Protein AF-0000000086892965 (afdb_homodimer)

Radius of gyration: 17.69 Å; Cα contacts (8 Å, |Δi|>4): 755; chains: 2; bounding box: 38×55×35 Å

Solvent-accessible surface area (backbone atoms only — not comparable to full-atom values): 13333 Å² total; per-residue (Å²): 135,72,57,50,37,64,67,39,48,51,51,50,52,53,38,40,71,36,79,30,40,49,29,79,48,59,69,51,44,78,60,27,24,45,78,14,23,22,33,32,36,32,61,38,42,60,61,41,10,36,98,84,48,30,56,21,68,32,50,54,48,24,51,47,51,50,41,39,20,42,2,44,15,30,59,66,80,59,47,53,50,44,70,41,34,40,37,38,40,45,69,40,86,48,40,65,72,39,54,38,37,37,45,16,38,52,76,44,77,59,93,44,44,32,38,28,41,30,41,32,21,25,77,91,65,74,40,60,30,32,40,32,39,37,32,28,38,43,134,126,60,72,40,28,48,52,38,48,52,53,50,52,52,38,39,72,37,77,30,40,50,30,78,47,60,68,50,43,77,73,46,46,40,80,13,22,22,32,32,35,32,62,38,41,60,62,42,10,37,96,84,50,32,56,22,68,29,49,54,49,24,51,46,50,50,41,38,20,42,2,44,17,13,60,67,79,62,45,53,50,43,70,40,34,40,38,37,40,46,70,39,87,48,41,64,72,40,52,38,37,38,45,16,35,52,76,44,76,59,93,43,43,33,38,28,40,31,41,32,22,24,76,91,67,74,40,59,29,31,40,34,40,36,33,29,38,44,134

Organism: Dinoponera quadriceps (NCBI:txid609295)

InterPro domains:
  IPR003736 Phenylacetic acid degradation-related domain [TIGR00369] (28-132)
  IPR006683 Thioesterase domain [PF03061] (52-127)
  IPR029069 HotDog domain superfamily [SSF54637] (26-135)
  IPR039298 Acyl-coenzyme A thioesterase 13 [PTHR21660] (6-138)

Nearest PDB structures (foldseek):
  3f5o-assembly1_B  TM=9.553E-01  e=5.310E-16  Homo sapiens
  4ord-assembly1_A  TM=9.547E-01  e=1.182E-15  Danio rerio
  2h4u-assembly1_A  TM=9.701E-01  e=2.009E-14  Homo sapiens
  2h4u-assembly1_D  TM=9.556E-01  e=2.570E-14  Homo sapiens
  4k02-assembly1_A  TM=9.044E-01  e=1.359E-08  Arabidopsis thaliana

pLDDT: mean 94.84, std 8.35, range [39.69, 99.0]

Secondary structure (DSSP, 8-state):
---B-HHHHHHHHHHHHSSSGGGGGTT-EEEEEETTEEEEEEE--GGGB-TTSBB-HHHHHHHHHHHHHHHHHTTTT----EEEEEEEEE-S--BTT-EEEEEEEEEEE-SSEEEEEEEEEETTTTEEEEEEEEEEE--/--HHHHHHHHHHHHHHHSSSGGGGGTT-EEEEEETTEEEEEEE--GGGB-TTSBB-HHHHHHHHHHHHHHHHHTTTT----EEEEEEEEE-S--BTT-EEEEEEEEEEE-SSEEEEEEEEEETTTTEEEEEEEEEEE--

Sequence (278 aa):
MSRVADIVRQVYQKIITTKNFGQCMRNVQLLSAGDGNCKAQFTVSDEHVNVMGTLHGGFTSTVIDCVSGYALASVGTGALGVSVDLHVTFMKTASIGEVVTIDASTKRVGKKLAFLTVELTKNEGKDIVALGQHTKYFIMSRVADIVRQVYQKIITTKNFGQCMRNVQLLSAGDGNCKAQFTVSDEHVNVMGTLHGGFTSTVIDCVSGYALASVGTGALGVSVDLHVTFMKTASIGEVVTIDASTKRVGKKLAFLTVELTKNEGKDIVALGQHTKYFI

Structure (mmCIF, N/CA/C/O backbone):
data_AF-0000000086892965-model_v1
#
loop_
_entity.id
_entity.type
_entity.pdbx_description
1 polymer 'Acyl-coenzyme A thioesterase 13-like isoform X1'
#
loop_
_atom_site.group_PDB
_atom_site.id
_atom_site.type_symbol
_atom_site.label_atom_id
_atom_site.label_alt_id
_atom_site.label_comp_id
_atom_site.label_asym_id
_atom_site.label_entity_id
_atom_site.label_seq_id
_atom_site.pdbx_PDB_ins_code
_atom_site.Cartn_x
_atom_site.Cartn_y
_atom_site.Cartn_z
_atom_site.occupancy
_atom_site.B_iso_or_equiv
_atom_site.auth_seq_id
_atom_site.auth_comp_id
_atom_site.auth_asym_id
_atom_site.auth_atom_id
_atom_site.pdbx_PDB_model_num
ATOM 1 N N . MET A 1 1 ? -6.574 29.453 9.531 1 39.69 1 MET A N 1
ATOM 2 C CA . MET A 1 1 ? -5.891 29.312 8.25 1 39.69 1 MET A CA 1
ATOM 3 C C . MET A 1 1 ? -4.855 28.188 8.305 1 39.69 1 MET A C 1
ATOM 5 O O . MET A 1 1 ? -3.699 28.422 8.656 1 39.69 1 MET A O 1
ATOM 9 N N . SER A 1 2 ? -4.859 26.719 8.945 1 52.34 2 SER A N 1
ATOM 10 C CA . SER A 1 2 ? -4.34 25.75 9.898 1 52.34 2 SER A CA 1
ATOM 11 C C . SER A 1 2 ? -3.178 24.969 9.305 1 52.34 2 SER A C 1
ATOM 13 O O . SER A 1 2 ? -3.326 24.312 8.273 1 52.34 2 SER A O 1
ATOM 15 N N . ARG A 1 3 ? -1.971 25.453 8.648 1 74.94 3 ARG A N 1
ATOM 16 C CA . ARG A 1 3 ? -1.289 25.641 7.371 1 74.94 3 ARG A CA 1
ATOM 17 C C . ARG A 1 3 ? -0.32 24.484 7.094 1 74.94 3 ARG A C 1
ATOM 19 O O . ARG A 1 3 ? 0.248 23.906 8.023 1 74.94 3 ARG A O 1
ATOM 26 N N . VAL A 1 4 ? -0.607 23.766 6.078 1 78.69 4 VAL A N 1
ATOM 27 C CA . VAL A 1 4 ? 0.354 22.828 5.523 1 78.69 4 VAL A CA 1
ATOM 28 C C . VAL A 1 4 ? 1.71 23.5 5.348 1 78.69 4 VAL A C 1
ATOM 30 O O . VAL A 1 4 ? 1.835 24.453 4.586 1 78.69 4 VAL A O 1
ATOM 33 N N . ALA A 1 5 ? 2.607 23.016 6.176 1 86.38 5 ALA A N 1
ATOM 34 C CA . ALA A 1 5 ? 3.961 23.547 6.031 1 86.38 5 ALA A CA 1
ATOM 35 C C . ALA A 1 5 ? 4.383 23.578 4.562 1 86.38 5 ALA A C 1
ATOM 37 O O . ALA A 1 5 ? 4.09 22.641 3.807 1 86.38 5 ALA A O 1
ATOM 38 N N . ASP A 1 6 ? 5.012 24.656 4.129 1 86.69 6 ASP A N 1
ATOM 39 C CA . ASP A 1 6 ? 5.371 24.906 2.736 1 86.69 6 ASP A CA 1
ATOM 40 C C . ASP A 1 6 ? 6.172 23.75 2.156 1 86.69 6 ASP A C 1
ATOM 42 O O . ASP A 1 6 ? 5.941 23.328 1.019 1 86.69 6 ASP A O 1
ATOM 46 N N . ILE A 1 7 ? 7.02 23.25 2.947 1 86.94 7 ILE A N 1
ATOM 47 C CA . ILE A 1 7 ? 7.891 22.188 2.457 1 86.94 7 ILE A CA 1
ATOM 48 C C . ILE A 1 7 ? 7.055 20.953 2.121 1 86.94 7 ILE A C 1
ATOM 50 O O . ILE A 1 7 ? 7.293 20.281 1.105 1 86.94 7 ILE A O 1
ATOM 54 N N . VAL A 1 8 ? 6.113 20.656 2.953 1 93.5 8 VAL A N 1
ATOM 55 C CA . VAL A 1 8 ? 5.266 19.484 2.732 1 93.5 8 VAL A CA 1
ATOM 56 C C . VAL A 1 8 ? 4.395 19.703 1.498 1 93.5 8 VAL A C 1
ATOM 58 O O . VAL A 1 8 ? 4.211 18.797 0.688 1 93.5 8 VAL A O 1
ATOM 61 N N . ARG A 1 9 ? 3.934 20.891 1.395 1 92.75 9 ARG A N 1
ATOM 62 C CA . ARG A 1 9 ? 3.111 21.234 0.237 1 92.75 9 ARG A CA 1
ATOM 63 C C . ARG A 1 9 ? 3.9 21.078 -1.059 1 92.75 9 ARG A C 1
ATOM 65 O O . ARG A 1 9 ? 3.383 20.562 -2.047 1 92.75 9 ARG A O 1
ATOM 72 N N . GLN A 1 10 ? 5.086 21.516 -1.076 1 90.69 10 GLN A N 1
ATOM 73 C CA . GLN A 1 10 ? 5.938 21.438 -2.26 1 90.69 10 GLN A CA 1
ATOM 74 C C . GLN A 1 10 ? 6.242 19.984 -2.615 1 90.69 10 GLN A C 1
ATOM 76 O O . GLN A 1 10 ? 6.207 19.609 -3.789 1 90.69 10 GLN A O 1
ATOM 81 N N . VAL A 1 11 ? 6.531 19.266 -1.581 1 89.75 11 VAL A N 1
ATOM 82 C CA . VAL A 1 11 ? 6.828 17.844 -1.779 1 89.75 11 VAL A CA 1
ATOM 83 C C . VAL A 1 11 ? 5.605 17.141 -2.355 1 89.75 11 VAL A C 1
ATOM 85 O O . VAL A 1 11 ? 5.711 16.406 -3.34 1 89.75 11 VAL A O 1
ATOM 88 N N . TYR A 1 12 ? 4.48 17.422 -1.756 1 94.62 12 TYR A N 1
ATOM 89 C CA . TYR A 1 12 ? 3.225 16.828 -2.197 1 94.62 12 TYR A CA 1
ATOM 90 C C . TYR A 1 12 ? 2.932 17.188 -3.648 1 94.62 12 TYR A C 1
ATOM 92 O O . TYR A 1 12 ? 2.602 16.312 -4.457 1 94.62 12 TYR A O 1
ATOM 100 N N . GLN A 1 13 ? 3.129 18.453 -4.004 1 94.38 13 GLN A N 1
ATOM 101 C CA . GLN A 1 13 ? 2.852 18.906 -5.359 1 94.38 13 GLN A CA 1
ATOM 102 C C . GLN A 1 13 ? 3.768 18.234 -6.371 1 94.38 13 GLN A C 1
ATOM 104 O O . GLN A 1 13 ? 3.328 17.859 -7.461 1 94.38 13 GLN A O 1
ATOM 109 N N . LYS A 1 14 ? 4.957 18.047 -6.008 1 92.94 14 LYS A N 1
ATOM 110 C CA . LYS A 1 14 ? 5.895 17.359 -6.887 1 92.94 14 LYS A CA 1
ATOM 111 C C . LYS A 1 14 ? 5.473 15.906 -7.113 1 92.94 14 LYS A C 1
ATOM 113 O O . LYS A 1 14 ? 5.512 15.414 -8.242 1 92.94 14 LYS A O 1
ATOM 118 N N . ILE A 1 15 ? 5.023 15.312 -6.09 1 94 15 ILE A N 1
ATOM 119 C CA . ILE A 1 15 ? 4.668 13.891 -6.129 1 94 15 ILE A CA 1
ATOM 120 C C . ILE A 1 15 ? 3.445 13.695 -7.023 1 94 15 ILE A C 1
ATOM 122 O O . ILE A 1 15 ? 3.436 12.805 -7.883 1 94 15 ILE A O 1
ATOM 126 N N . ILE A 1 16 ? 2.438 14.594 -6.93 1 95.19 16 ILE A N 1
ATOM 127 C CA . ILE A 1 16 ? 1.173 14.328 -7.605 1 95.19 16 ILE A CA 1
ATOM 128 C C . ILE A 1 16 ? 1.247 14.82 -9.047 1 95.19 16 ILE A C 1
ATOM 130 O O . ILE A 1 16 ? 0.341 14.562 -9.844 1 95.19 16 ILE A O 1
ATOM 134 N N . THR A 1 17 ? 2.316 15.539 -9.406 1 94.38 17 THR A N 1
ATOM 135 C CA . THR A 1 17 ? 2.432 16.062 -10.766 1 94.38 17 THR A CA 1
ATOM 136 C C . THR A 1 17 ? 3.404 15.219 -11.586 1 94.38 17 THR A C 1
ATOM 138 O O . THR A 1 17 ? 3.602 15.469 -12.773 1 94.38 17 THR A O 1
ATOM 141 N N . THR A 1 18 ? 4.043 14.258 -10.984 1 91.56 18 THR A N 1
ATOM 142 C CA . THR A 1 18 ? 4.891 13.312 -11.703 1 91.56 18 THR A CA 1
ATOM 143 C C . THR A 1 18 ? 4.094 12.078 -12.125 1 91.56 18 THR A C 1
ATOM 145 O O . THR A 1 18 ? 3.027 11.805 -11.578 1 91.56 18 THR A O 1
ATOM 148 N N . LYS A 1 19 ? 4.539 11.422 -13.195 1 91.25 19 LYS A N 1
ATOM 149 C CA . LYS A 1 19 ? 3.852 10.234 -13.695 1 91.25 19 LYS A CA 1
ATOM 150 C C . LYS A 1 19 ? 4.355 8.977 -12.992 1 91.25 19 LYS A C 1
ATOM 152 O O . LYS A 1 19 ? 4.461 7.918 -13.617 1 91.25 19 LYS A O 1
ATOM 157 N N . ASN A 1 20 ? 4.859 9.188 -11.773 1 97.25 20 ASN A N 1
ATOM 158 C CA . ASN A 1 20 ? 5.289 8.047 -10.969 1 97.25 20 ASN A CA 1
ATOM 159 C C . ASN A 1 20 ? 4.141 7.488 -10.125 1 97.25 20 ASN A C 1
ATOM 161 O O . ASN A 1 20 ? 2.982 7.852 -10.336 1 97.25 20 ASN A O 1
ATOM 165 N N . PHE A 1 21 ? 4.387 6.434 -9.305 1 98.44 21 PHE A N 1
ATOM 166 C CA . PHE A 1 21 ? 3.336 5.754 -8.555 1 98.44 21 PHE A CA 1
ATOM 167 C C . PHE A 1 21 ? 2.596 6.73 -7.652 1 98.44 21 PHE A C 1
ATOM 169 O O . PHE A 1 21 ? 1.384 6.609 -7.457 1 98.44 21 PHE A O 1
ATOM 176 N N . GLY A 1 22 ? 3.285 7.707 -7.121 1 97.81 22 GLY A N 1
ATOM 177 C CA . GLY A 1 22 ? 2.725 8.648 -6.168 1 97.81 22 GLY A CA 1
ATOM 178 C C . GLY A 1 22 ? 1.58 9.469 -6.742 1 97.81 22 GLY A C 1
ATOM 179 O O . GLY A 1 22 ? 0.819 10.086 -5.996 1 97.81 22 GLY A O 1
ATOM 180 N N . GLN A 1 23 ? 1.384 9.445 -8.062 1 97.19 23 GLN A N 1
ATOM 181 C CA . GLN A 1 23 ? 0.302 10.195 -8.703 1 97.19 23 GLN A CA 1
ATOM 182 C C . GLN A 1 23 ? -1.061 9.719 -8.203 1 97.19 23 GLN A C 1
ATOM 184 O O . GLN A 1 23 ? -2.051 10.445 -8.297 1 97.19 23 GLN A O 1
ATOM 189 N N . CYS A 1 24 ? -1.1 8.555 -7.637 1 97.75 24 CYS A N 1
ATOM 190 C CA . CYS A 1 24 ? -2.357 8.016 -7.129 1 97.75 24 CYS A CA 1
ATOM 191 C C . CYS A 1 24 ? -2.85 8.82 -5.934 1 97.75 24 CYS A C 1
ATOM 193 O O . CYS A 1 24 ? -3.998 8.68 -5.512 1 97.75 24 CYS A O 1
ATOM 195 N N . MET A 1 25 ? -2.021 9.719 -5.402 1 98.38 25 MET A N 1
ATOM 196 C CA . MET A 1 25 ? -2.369 10.547 -4.25 1 98.38 25 MET A CA 1
ATOM 197 C C . MET A 1 25 ? -3.023 11.852 -4.691 1 98.38 25 MET A C 1
ATOM 199 O O . MET A 1 25 ? -3.385 12.68 -3.855 1 98.38 25 MET A O 1
ATOM 203 N N . ARG A 1 26 ? -3.275 12 -5.93 1 97.5 26 ARG A N 1
ATOM 204 C CA . ARG A 1 26 ? -3.652 13.281 -6.508 1 97.5 26 ARG A CA 1
ATOM 205 C C . ARG A 1 26 ? -4.988 13.758 -5.953 1 97.5 26 ARG A C 1
ATOM 207 O O . ARG A 1 26 ? -5.234 14.969 -5.863 1 97.5 26 ARG A O 1
ATOM 214 N N . ASN A 1 27 ? -5.832 12.875 -5.512 1 98.06 27 ASN A N 1
ATOM 215 C CA . ASN A 1 27 ? -7.145 13.281 -5.016 1 98.06 27 ASN A CA 1
ATOM 216 C C . ASN A 1 27 ? -7.227 13.172 -3.494 1 98.06 27 ASN A C 1
ATOM 218 O O . ASN A 1 27 ? -8.32 13.18 -2.928 1 98.06 27 ASN A O 1
ATOM 222 N N . VAL A 1 28 ? -6.066 13.016 -2.842 1 98.56 28 VAL A N 1
ATOM 223 C CA . VAL A 1 28 ? -5.949 13.117 -1.39 1 98.56 28 VAL A CA 1
ATOM 224 C C . VAL A 1 28 ? -5.531 14.531 -1 1 98.56 28 VAL A C 1
ATOM 226 O O . VAL A 1 28 ? -4.43 14.969 -1.332 1 98.56 28 VAL A O 1
ATOM 229 N N . GLN A 1 29 ? -6.387 15.203 -0.331 1 97.75 29 GLN A N 1
ATOM 230 C CA . GLN A 1 29 ? -6.148 16.609 0.017 1 97.75 29 GLN A CA 1
ATOM 231 C C . GLN A 1 29 ? -5.418 16.719 1.35 1 97.75 29 GLN A C 1
ATOM 233 O O . GLN A 1 29 ? -5.863 16.172 2.361 1 97.75 29 GLN A O 1
ATOM 238 N N . LEU A 1 30 ? -4.324 17.453 1.328 1 97.94 30 LEU A N 1
ATOM 239 C CA . LEU A 1 30 ? -3.67 17.781 2.588 1 97.94 30 LEU A CA 1
ATOM 240 C C . LEU A 1 30 ? -4.422 18.875 3.32 1 97.94 30 LEU A C 1
ATOM 242 O O . LEU A 1 30 ? -4.68 19.953 2.752 1 97.94 30 LEU A O 1
ATOM 246 N N . LEU A 1 31 ? -4.781 18.594 4.512 1 98 31 LEU A N 1
ATOM 247 C CA . LEU A 1 31 ? -5.512 19.578 5.309 1 98 31 LEU A CA 1
ATOM 248 C C . LEU A 1 31 ? -4.559 20.375 6.191 1 98 31 LEU A C 1
ATOM 250 O O . LEU A 1 31 ? -4.73 21.594 6.355 1 98 31 LEU A O 1
ATOM 254 N N . SER A 1 32 ? -3.58 19.781 6.762 1 97.94 32 SER A N 1
ATOM 255 C CA . SER A 1 32 ? -2.562 20.406 7.598 1 97.94 32 SER A CA 1
ATOM 256 C C . SER A 1 32 ? -1.311 19.531 7.688 1 97.94 32 SER A C 1
ATOM 258 O O . SER A 1 32 ? -1.376 18.312 7.496 1 97.94 32 SER A O 1
ATOM 260 N N . ALA A 1 33 ? -0.22 20.172 7.914 1 96.75 33 ALA A N 1
ATOM 261 C CA . ALA A 1 33 ? 1.057 19.5 8.164 1 96.75 33 ALA A CA 1
ATOM 262 C C . ALA A 1 33 ? 2.006 20.406 8.938 1 96.75 33 ALA A C 1
ATOM 264 O O . ALA A 1 33 ? 2.191 21.578 8.586 1 96.75 33 ALA A O 1
ATOM 265 N N . GLY A 1 34 ? 2.549 19.859 9.945 1 95.12 34 GLY A N 1
ATOM 266 C CA . GLY A 1 34 ? 3.488 20.578 10.781 1 95.12 34 GLY A CA 1
ATOM 267 C C . GLY A 1 34 ? 3.906 19.812 12.023 1 95.12 34 GLY A C 1
ATOM 268 O O . GLY A 1 34 ? 3.107 19.078 12.602 1 95.12 34 GLY A O 1
ATOM 269 N N . ASP A 1 35 ? 5.184 19.984 12.422 1 94.44 35 ASP A N 1
ATOM 270 C CA . ASP A 1 35 ? 5.691 19.484 13.695 1 94.44 35 ASP A CA 1
ATOM 271 C C . ASP A 1 35 ? 5.488 17.969 13.805 1 94.44 35 ASP A C 1
ATOM 273 O O . ASP A 1 35 ? 5.055 17.469 14.844 1 94.44 35 ASP A O 1
ATOM 277 N N . GLY A 1 36 ? 5.625 17.266 12.75 1 95.94 36 GLY A N 1
ATOM 278 C CA . GLY A 1 36 ? 5.582 15.82 12.773 1 95.94 36 GLY A CA 1
ATOM 279 C C . GLY A 1 36 ? 4.184 15.258 12.594 1 95.94 36 GLY A C 1
ATOM 280 O O . GLY A 1 36 ? 3.957 14.062 12.797 1 95.94 36 GLY A O 1
ATOM 281 N N . ASN A 1 37 ? 3.266 16.141 12.266 1 97.75 37 ASN A N 1
ATOM 282 C CA . ASN A 1 37 ? 1.886 15.734 12.039 1 97.75 37 ASN A CA 1
ATOM 283 C C . ASN A 1 37 ? 1.422 16.078 10.625 1 97.75 37 ASN A C 1
ATOM 285 O O . ASN A 1 37 ? 1.905 17.047 10.023 1 97.75 37 ASN A O 1
ATOM 289 N N . CYS A 1 38 ? 0.504 15.273 10.062 1 98.19 38 CYS A N 1
ATOM 290 C CA . CYS A 1 38 ? -0.117 15.555 8.773 1 98.19 38 CYS A CA 1
ATOM 291 C C . CYS A 1 38 ? -1.541 15.016 8.727 1 98.19 38 CYS A C 1
ATOM 293 O O . CYS A 1 38 ? -1.776 13.844 9.023 1 98.19 38 CYS A O 1
ATOM 295 N N . LYS A 1 39 ? -2.455 15.844 8.461 1 98.69 39 LYS A N 1
ATOM 296 C CA . LYS A 1 39 ? -3.852 15.469 8.258 1 98.69 39 LYS A CA 1
ATOM 297 C C . LYS A 1 39 ? -4.246 15.609 6.789 1 98.69 39 LYS A C 1
ATOM 299 O O . LYS A 1 39 ? -3.893 16.594 6.137 1 98.69 39 LYS A O 1
ATOM 304 N N . ALA A 1 40 ? -4.949 14.68 6.281 1 98.69 40 ALA A N 1
ATOM 305 C CA . ALA A 1 40 ? -5.418 14.68 4.895 1 98.69 40 ALA A CA 1
ATOM 306 C C . ALA A 1 40 ? -6.82 14.094 4.789 1 98.69 40 ALA A C 1
ATOM 308 O O . ALA A 1 40 ? -7.344 13.539 5.762 1 98.69 40 ALA A O 1
ATOM 309 N N . GLN A 1 41 ? -7.375 14.258 3.637 1 98.81 41 GLN A N 1
ATOM 310 C CA . GLN A 1 41 ? -8.727 13.766 3.42 1 98.81 41 GLN A CA 1
ATOM 311 C C . GLN A 1 41 ? -8.984 13.492 1.939 1 98.81 41 GLN A C 1
ATOM 313 O O . GLN A 1 41 ? -8.422 14.164 1.074 1 98.81 41 GLN A O 1
ATOM 318 N N . PHE A 1 42 ? -9.867 12.539 1.669 1 98.88 42 PHE A N 1
ATOM 319 C CA . PHE A 1 42 ? -10.328 12.312 0.305 1 98.88 42 PHE A CA 1
ATOM 320 C C . PHE A 1 42 ? -11.727 11.695 0.302 1 98.88 42 PHE A C 1
ATOM 322 O O . PHE A 1 42 ? -12.156 11.125 1.305 1 98.88 42 PHE A O 1
ATOM 329 N N . THR A 1 43 ? -12.438 11.906 -0.726 1 98.88 43 THR A N 1
ATOM 330 C CA . THR A 1 43 ? -13.672 11.18 -0.996 1 98.88 43 THR A CA 1
ATOM 331 C C . THR A 1 43 ? -13.398 9.945 -1.843 1 98.88 43 THR A C 1
ATOM 333 O O . THR A 1 43 ? -12.805 10.039 -2.92 1 98.88 43 THR A O 1
ATOM 336 N N . VAL A 1 44 ? -13.82 8.797 -1.317 1 98.88 44 VAL A N 1
ATOM 337 C CA . VAL A 1 44 ? -13.57 7.547 -2.023 1 98.88 44 VAL A CA 1
ATOM 338 C C . VAL A 1 44 ? -14.188 7.609 -3.416 1 98.88 44 VAL A C 1
ATOM 340 O O . VAL A 1 44 ? -15.359 7.969 -3.564 1 98.88 44 VAL A O 1
ATOM 343 N N . SER A 1 45 ? -13.391 7.379 -4.418 1 98.56 45 SER A N 1
ATOM 344 C CA . SER A 1 45 ? -13.82 7.363 -5.809 1 98.56 45 SER A CA 1
ATOM 345 C C . SER A 1 45 ? -13.359 6.094 -6.52 1 98.56 45 SER A C 1
ATOM 347 O O . SER A 1 45 ? -12.742 5.223 -5.898 1 98.56 45 SER A O 1
ATOM 349 N N . ASP A 1 46 ? -13.617 5.941 -7.785 1 98 46 ASP A N 1
ATOM 350 C CA . ASP A 1 46 ? -13.336 4.73 -8.547 1 98 46 ASP A CA 1
ATOM 351 C C . ASP A 1 46 ? -11.852 4.395 -8.523 1 98 46 ASP A C 1
ATOM 353 O O . ASP A 1 46 ? -11.477 3.221 -8.461 1 98 46 ASP A O 1
ATOM 357 N N . GLU A 1 47 ? -11.023 5.418 -8.523 1 97.88 47 GLU A N 1
ATOM 358 C CA . GLU A 1 47 ? -9.586 5.191 -8.625 1 97.88 47 GLU A CA 1
ATOM 359 C C . GLU A 1 47 ? -9.016 4.637 -7.324 1 97.88 47 GLU A C 1
ATOM 361 O O . GLU A 1 47 ? -7.859 4.211 -7.277 1 97.88 47 GLU A O 1
ATOM 366 N N . HIS A 1 48 ? -9.875 4.617 -6.234 1 98.75 48 HIS A N 1
ATOM 367 C CA . HIS A 1 48 ? -9.375 4.223 -4.926 1 98.75 48 HIS A CA 1
ATOM 368 C C . HIS A 1 48 ? -9.836 2.818 -4.555 1 98.75 48 HIS A C 1
ATOM 370 O O . HIS A 1 48 ? -9.359 2.238 -3.576 1 98.75 48 HIS A O 1
ATOM 376 N N . VAL A 1 49 ? -10.82 2.242 -5.25 1 98.44 49 VAL A N 1
ATOM 377 C CA . VAL A 1 49 ? -11.547 1.08 -4.742 1 98.44 49 VAL A CA 1
ATOM 378 C C . VAL A 1 49 ? -11.07 -0.179 -5.461 1 98.44 49 VAL A C 1
ATOM 380 O O . VAL A 1 49 ? -10.359 -0.097 -6.469 1 98.44 49 VAL A O 1
ATOM 383 N N . ASN A 1 50 ? -11.383 -1.305 -4.859 1 96.69 50 ASN A N 1
ATOM 384 C CA . ASN A 1 50 ? -11.195 -2.605 -5.488 1 96.69 50 ASN A CA 1
ATOM 385 C C . ASN A 1 50 ? -12.367 -2.971 -6.387 1 96.69 50 ASN A C 1
ATOM 387 O O . ASN A 1 50 ? -13.258 -2.15 -6.613 1 96.69 50 ASN A O 1
ATOM 391 N N . VAL A 1 51 ? -12.32 -4.164 -6.934 1 92.5 51 VAL A N 1
ATOM 392 C CA . VAL A 1 51 ? -13.32 -4.586 -7.91 1 92.5 51 VAL A CA 1
ATOM 393 C C . VAL A 1 51 ? -14.68 -4.715 -7.234 1 92.5 51 VAL A C 1
ATOM 395 O O . VAL A 1 51 ? -15.711 -4.75 -7.91 1 92.5 51 VAL A O 1
ATOM 398 N N . MET A 1 52 ? -14.695 -4.77 -5.887 1 92.06 52 MET A N 1
ATOM 399 C CA . MET A 1 52 ? -15.945 -4.875 -5.145 1 92.06 52 MET A CA 1
ATOM 400 C C . MET A 1 52 ? -16.484 -3.492 -4.793 1 92.06 52 MET A C 1
ATOM 402 O O . MET A 1 52 ? -17.531 -3.375 -4.152 1 92.06 52 MET A O 1
ATOM 406 N N . GLY A 1 53 ? -15.805 -2.453 -5.094 1 95 53 GLY A N 1
ATOM 407 C CA . GLY A 1 53 ? -16.297 -1.098 -4.891 1 95 53 GLY A CA 1
ATOM 408 C C . GLY A 1 53 ? -15.984 -0.55 -3.512 1 95 53 GLY A C 1
ATOM 409 O O . GLY A 1 53 ? -16.578 0.445 -3.086 1 95 53 GLY A O 1
ATOM 410 N N . THR A 1 54 ? -15.172 -1.238 -2.807 1 97.69 54 THR A N 1
ATOM 411 C CA . THR A 1 54 ? -14.727 -0.732 -1.513 1 97.69 54 THR A CA 1
ATOM 412 C C . THR A 1 54 ? -13.25 -0.35 -1.559 1 97.69 54 THR A C 1
ATOM 414 O O . THR A 1 54 ? -12.531 -0.736 -2.484 1 97.69 54 THR A O 1
ATOM 417 N N . LEU A 1 55 ? -12.836 0.451 -0.593 1 98.75 55 LEU A N 1
ATOM 418 C CA . LEU A 1 55 ? -11.477 0.969 -0.554 1 98.75 55 LEU A CA 1
ATOM 419 C C . LEU A 1 55 ? -10.461 -0.164 -0.651 1 98.75 55 LEU A C 1
ATOM 421 O O . LEU A 1 55 ? -10.523 -1.127 0.117 1 98.75 55 LEU A O 1
ATOM 425 N N . HIS A 1 56 ? -9.594 -0.066 -1.618 1 98.75 56 HIS A N 1
ATOM 426 C CA . HIS A 1 56 ? -8.594 -1.092 -1.886 1 98.75 56 HIS A CA 1
ATOM 427 C C . HIS A 1 56 ? -7.57 -1.171 -0.757 1 98.75 56 HIS A C 1
ATOM 429 O O . HIS A 1 56 ? -7.086 -0.143 -0.28 1 98.75 56 HIS A O 1
ATOM 435 N N . GLY A 1 57 ? -7.176 -2.365 -0.34 1 98.69 57 GLY A N 1
ATOM 436 C CA . GLY A 1 57 ? -6.164 -2.539 0.692 1 98.69 57 GLY A CA 1
ATOM 437 C C . GLY A 1 57 ? -4.828 -1.92 0.329 1 98.69 57 GLY A C 1
ATOM 438 O O . GLY A 1 57 ? -4.172 -1.311 1.175 1 98.69 57 GLY A O 1
ATOM 439 N N . GLY A 1 58 ? -4.426 -2.131 -0.92 1 98.75 58 GLY A N 1
ATOM 440 C CA . GLY A 1 58 ? -3.203 -1.517 -1.41 1 98.75 58 GLY A CA 1
ATOM 441 C C . GLY A 1 58 ? -3.232 -0.001 -1.353 1 98.75 58 GLY A C 1
ATOM 442 O O . GLY A 1 58 ? -2.24 0.632 -0.985 1 98.75 58 GLY A O 1
ATOM 443 N N . PHE A 1 59 ? -4.363 0.607 -1.734 1 98.94 59 PHE A N 1
ATOM 444 C CA . PHE A 1 59 ? -4.457 2.061 -1.666 1 98.94 59 PHE A CA 1
ATOM 445 C C . PHE A 1 59 ? -4.43 2.537 -0.219 1 98.94 59 PHE A C 1
ATOM 447 O O . PHE A 1 59 ? -3.77 3.529 0.101 1 98.94 59 PHE A O 1
ATOM 454 N N . THR A 1 60 ? -5.148 1.85 0.657 1 98.94 60 THR A N 1
ATOM 455 C CA . THR A 1 60 ? -5.102 2.152 2.084 1 98.94 60 THR A CA 1
ATOM 456 C C . THR A 1 60 ? -3.664 2.156 2.592 1 98.94 60 THR A C 1
ATOM 458 O O . THR A 1 60 ? -3.24 3.098 3.264 1 98.94 60 THR A O 1
ATOM 461 N N . SER A 1 61 ? -2.898 1.123 2.227 1 98.94 61 SER A N 1
ATOM 462 C CA . SER A 1 61 ? -1.5 1.027 2.631 1 98.94 61 SER A CA 1
ATOM 463 C C . SER A 1 61 ? -0.673 2.162 2.037 1 98.94 61 SER A C 1
ATOM 465 O O . SER A 1 61 ? 0.225 2.693 2.695 1 98.94 61 SER A O 1
ATOM 467 N N . THR A 1 62 ? -0.984 2.535 0.806 1 98.88 62 THR A N 1
ATOM 468 C CA . THR A 1 62 ? -0.275 3.611 0.125 1 98.88 62 THR A CA 1
ATOM 469 C C . THR A 1 62 ? -0.527 4.949 0.818 1 98.88 62 THR A C 1
ATOM 471 O O . THR A 1 62 ? 0.402 5.73 1.027 1 98.88 62 THR A O 1
ATOM 474 N N . VAL A 1 63 ? -1.783 5.215 1.183 1 98.88 63 V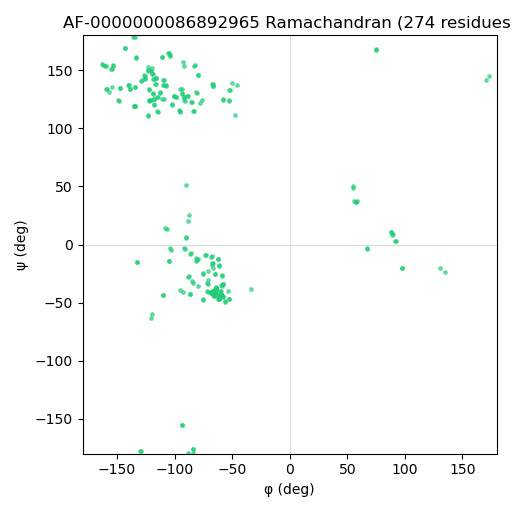AL A N 1
ATOM 475 C CA . VAL A 1 63 ? -2.141 6.449 1.874 1 98.88 63 VAL A CA 1
ATOM 476 C C . VAL A 1 63 ? -1.395 6.531 3.203 1 98.88 63 VAL A C 1
ATOM 478 O O . VAL A 1 63 ? -0.835 7.574 3.543 1 98.88 63 VAL A O 1
ATOM 481 N N . ILE A 1 64 ? -1.364 5.453 3.93 1 98.94 64 ILE A N 1
ATOM 482 C CA . ILE A 1 64 ? -0.656 5.402 5.203 1 98.94 64 ILE A CA 1
ATOM 483 C C . ILE A 1 64 ? 0.833 5.66 4.977 1 98.94 64 ILE A C 1
ATOM 485 O O . ILE A 1 64 ? 1.444 6.465 5.684 1 98.94 64 ILE A O 1
ATOM 489 N N . ASP A 1 65 ? 1.435 5.016 4.004 1 98.88 65 ASP A N 1
ATOM 490 C CA . ASP A 1 65 ? 2.834 5.188 3.625 1 98.88 65 ASP A CA 1
ATOM 491 C C . ASP A 1 65 ? 3.143 6.648 3.305 1 98.88 65 ASP A C 1
ATOM 493 O O . ASP A 1 65 ? 4.074 7.227 3.869 1 98.88 65 ASP A O 1
ATOM 497 N N . CYS A 1 66 ? 2.334 7.258 2.5 1 98.56 66 CYS A N 1
ATOM 498 C CA . CYS A 1 66 ? 2.609 8.594 1.995 1 98.56 66 CYS A CA 1
ATOM 499 C C . CYS A 1 66 ? 2.359 9.648 3.07 1 98.56 66 CYS A C 1
ATOM 501 O O . CYS A 1 66 ? 3.209 10.508 3.316 1 98.56 66 CYS A O 1
ATOM 503 N N . VAL A 1 67 ? 1.237 9.578 3.756 1 98.56 67 VAL A N 1
ATOM 504 C CA . VAL A 1 67 ? 0.864 10.648 4.68 1 98.56 67 VAL A CA 1
ATOM 505 C C . VAL A 1 67 ? 1.77 10.602 5.91 1 98.56 67 VAL A C 1
ATOM 507 O O . VAL A 1 67 ? 2.115 11.648 6.469 1 98.56 67 VAL A O 1
ATOM 510 N N . SER A 1 68 ? 2.199 9.391 6.328 1 98.44 68 SER A N 1
ATOM 511 C CA . SER A 1 68 ? 3.205 9.336 7.387 1 98.44 68 SER A CA 1
ATOM 512 C C . SER A 1 68 ? 4.52 9.961 6.93 1 98.44 68 SER A C 1
ATOM 514 O O . SER A 1 68 ? 5.211 10.617 7.715 1 98.44 68 SER A O 1
ATOM 516 N N . GLY A 1 69 ? 4.914 9.758 5.648 1 96.88 69 GLY A N 1
ATOM 517 C CA . GLY A 1 69 ? 6.086 10.43 5.109 1 96.88 69 GLY A CA 1
ATOM 518 C C . GLY A 1 69 ? 5.965 11.945 5.129 1 96.88 69 GLY A C 1
ATOM 519 O O . GLY A 1 69 ? 6.934 12.641 5.441 1 96.88 69 GLY A O 1
ATOM 520 N N . TYR A 1 70 ? 4.758 12.438 4.809 1 96.88 70 TYR A N 1
ATOM 521 C CA . TYR A 1 70 ? 4.523 13.883 4.852 1 96.88 70 TYR A CA 1
ATOM 522 C C . TYR A 1 70 ? 4.641 14.414 6.273 1 96.88 70 TYR A C 1
ATOM 524 O O . TYR A 1 70 ? 5.184 15.5 6.496 1 96.88 70 TYR A O 1
ATOM 532 N N . ALA A 1 71 ? 4.09 13.664 7.223 1 96.75 71 ALA A N 1
ATOM 533 C CA . ALA A 1 71 ? 4.234 14.047 8.625 1 96.75 71 ALA A CA 1
ATOM 534 C C . ALA A 1 71 ? 5.703 14.141 9.023 1 96.75 71 ALA A C 1
ATOM 536 O O . ALA A 1 71 ? 6.125 15.125 9.641 1 96.75 71 ALA A O 1
ATOM 537 N N . LEU A 1 72 ? 6.469 13.18 8.617 1 96.12 72 LEU A N 1
ATOM 538 C CA . LEU A 1 72 ? 7.891 13.164 8.945 1 96.12 72 LEU A CA 1
ATOM 539 C C . LEU A 1 72 ? 8.602 14.352 8.312 1 96.12 72 LEU A C 1
ATOM 541 O O . LEU A 1 72 ? 9.422 15.008 8.969 1 96.12 72 LEU A O 1
ATOM 545 N N . ALA A 1 73 ? 8.289 14.648 7.074 1 93.88 73 ALA A N 1
ATOM 546 C CA . ALA A 1 73 ? 8.906 15.781 6.379 1 93.88 73 ALA A CA 1
ATOM 547 C C . ALA A 1 73 ? 8.641 17.094 7.117 1 93.88 73 ALA A C 1
ATOM 549 O O . ALA A 1 73 ? 9.43 18.031 7.035 1 93.88 73 ALA A O 1
ATOM 550 N N . SER A 1 74 ? 7.586 17.172 7.828 1 93.94 74 SER A N 1
ATOM 551 C CA . SER A 1 74 ? 7.164 18.406 8.477 1 93.94 74 SER A CA 1
ATOM 552 C C . SER A 1 74 ? 7.945 18.641 9.766 1 93.94 74 SER A C 1
ATOM 554 O O . SER A 1 74 ? 7.859 19.719 10.359 1 93.94 74 SER A O 1
ATOM 556 N N . VAL A 1 75 ? 8.695 17.609 10.266 1 89.94 75 VAL A N 1
ATOM 557 C CA . VAL A 1 75 ? 9.508 17.781 11.469 1 89.94 75 VAL A CA 1
ATOM 558 C C . VAL A 1 75 ? 10.648 18.766 11.188 1 89.94 75 VAL A C 1
ATOM 560 O O . VAL A 1 75 ? 11.156 19.406 12.102 1 89.94 75 VAL A O 1
ATOM 563 N N . GLY A 1 76 ? 11.031 19.016 9.906 1 75.88 76 GLY A N 1
ATOM 564 C CA . GLY A 1 76 ? 12.023 20.031 9.609 1 75.88 76 GLY A CA 1
ATOM 565 C C . GLY A 1 76 ? 13.078 19.578 8.617 1 75.88 76 GLY A C 1
ATOM 566 O O . GLY A 1 76 ? 13.828 20.391 8.086 1 75.88 76 GLY A O 1
ATOM 567 N N . THR A 1 77 ? 13.281 18.266 8.508 1 66.38 77 THR A N 1
ATOM 568 C CA . THR A 1 77 ? 14.352 17.828 7.621 1 66.38 77 THR A CA 1
ATOM 569 C C . THR A 1 77 ? 13.891 17.828 6.164 1 66.38 77 THR A C 1
ATOM 571 O O . THR A 1 77 ? 14.719 17.844 5.246 1 66.38 77 THR A O 1
ATOM 574 N N . GLY A 1 78 ? 12.531 17.953 5.98 1 72.31 78 GLY A N 1
ATOM 575 C CA . GLY A 1 78 ? 11.984 17.844 4.637 1 72.31 78 GLY A CA 1
ATOM 576 C C . GLY A 1 78 ? 12.125 16.438 4.059 1 72.31 78 GLY A C 1
ATOM 577 O O . GLY A 1 78 ? 11.625 16.172 2.967 1 72.31 78 GLY A O 1
ATOM 578 N N . ALA A 1 79 ? 12.773 15.641 4.836 1 82.69 79 ALA A N 1
ATOM 579 C CA . ALA A 1 79 ? 13.023 14.297 4.312 1 82.69 79 ALA A CA 1
ATOM 580 C C . ALA A 1 79 ? 11.789 13.414 4.484 1 82.69 79 ALA A C 1
ATOM 582 O O . ALA A 1 79 ? 11.188 13.375 5.559 1 82.69 79 ALA A O 1
ATOM 583 N N . LEU A 1 80 ? 11.359 12.727 3.438 1 89 80 LEU A N 1
ATOM 584 C CA . LEU A 1 80 ? 10.227 11.805 3.471 1 89 80 LEU A CA 1
ATOM 585 C C . LEU A 1 80 ? 10.617 10.5 4.156 1 89 80 LEU A C 1
ATOM 587 O O . LEU A 1 80 ? 9.758 9.797 4.691 1 89 80 LEU A O 1
ATOM 591 N N . GLY A 1 81 ? 11.992 10.203 4.121 1 93 81 GLY A N 1
ATOM 592 C CA . GLY A 1 81 ? 12.469 8.922 4.625 1 93 81 GLY A CA 1
ATOM 593 C C . GLY A 1 81 ? 12.172 7.766 3.693 1 93 81 GLY A C 1
ATOM 594 O O . GLY A 1 81 ? 11.492 7.938 2.68 1 93 81 GLY A O 1
ATOM 595 N N . VAL A 1 82 ? 12.812 6.652 4.027 1 96.19 82 VAL A N 1
ATOM 596 C CA . VAL A 1 82 ? 12.555 5.398 3.328 1 96.19 82 VAL A CA 1
ATOM 597 C C . VAL A 1 82 ? 11.961 4.379 4.301 1 96.19 82 VAL A C 1
ATOM 599 O O . VAL A 1 82 ? 12.383 4.301 5.457 1 96.19 82 VAL A O 1
ATOM 602 N N . SER A 1 83 ? 10.992 3.668 3.842 1 98.31 83 SER A N 1
ATOM 603 C CA . SER A 1 83 ? 10.281 2.734 4.711 1 98.31 83 SER A CA 1
ATOM 604 C C . SER A 1 83 ? 11.18 1.582 5.141 1 98.31 83 SER A C 1
ATOM 606 O O . SER A 1 83 ? 11.914 1.022 4.32 1 98.31 83 SER A O 1
ATOM 608 N N . VAL A 1 84 ? 11.086 1.262 6.406 1 98.69 84 VAL A N 1
ATOM 609 C CA . VAL A 1 84 ? 11.75 0.097 6.977 1 98.69 84 VAL A CA 1
ATOM 610 C C . VAL A 1 84 ? 10.719 -0.965 7.344 1 98.69 84 VAL A C 1
ATOM 612 O O . VAL A 1 84 ? 10.938 -2.158 7.113 1 98.69 84 VAL A O 1
ATOM 615 N N . ASP A 1 85 ? 9.625 -0.461 7.949 1 98.88 85 ASP A N 1
ATOM 616 C CA . ASP A 1 85 ? 8.531 -1.334 8.359 1 98.88 85 ASP A CA 1
ATOM 617 C C . ASP A 1 85 ? 7.188 -0.613 8.266 1 98.88 85 ASP A C 1
ATOM 619 O O . ASP A 1 85 ? 7.07 0.551 8.656 1 98.88 85 ASP A O 1
ATOM 623 N N . LEU A 1 86 ? 6.219 -1.289 7.715 1 98.94 86 LEU A N 1
ATOM 624 C CA . LEU A 1 86 ? 4.852 -0.784 7.621 1 98.94 86 LEU A CA 1
ATOM 625 C C . LEU A 1 86 ? 3.846 -1.854 8.031 1 98.94 86 LEU A C 1
ATOM 627 O O . LEU A 1 86 ? 3.826 -2.945 7.461 1 98.94 86 LEU A O 1
ATOM 631 N N . HIS A 1 87 ? 3.102 -1.538 9.07 1 99 87 HIS A N 1
ATOM 632 C CA . HIS A 1 87 ? 2.051 -2.426 9.555 1 99 87 HIS A CA 1
ATOM 633 C C . HIS A 1 87 ? 0.682 -1.761 9.461 1 99 87 HIS A C 1
ATOM 635 O O . HIS A 1 87 ? 0.491 -0.652 9.969 1 99 87 HIS A O 1
ATOM 641 N N . VAL A 1 88 ? -0.255 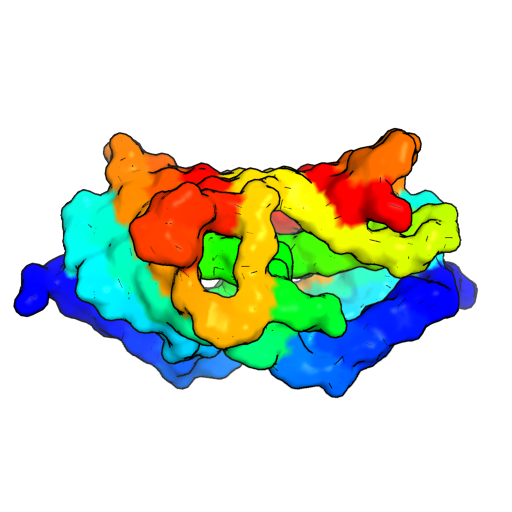-2.428 8.781 1 98.94 88 VAL A N 1
ATOM 642 C CA . VAL A 1 88 ? -1.602 -1.896 8.594 1 98.94 88 VAL A CA 1
ATOM 643 C C . VAL A 1 88 ? -2.627 -2.877 9.156 1 98.94 88 VAL A C 1
ATOM 645 O O . VAL A 1 88 ? -2.619 -4.059 8.812 1 98.94 88 VAL A O 1
ATOM 648 N N . THR A 1 89 ? -3.441 -2.424 10.055 1 98.94 89 THR A N 1
ATOM 649 C CA . THR A 1 89 ? -4.613 -3.158 10.516 1 98.94 89 THR A CA 1
ATOM 650 C C . THR A 1 89 ? -5.887 -2.609 9.875 1 98.94 89 THR A C 1
ATOM 652 O O . THR A 1 89 ? -6.199 -1.426 10.016 1 98.94 89 THR A O 1
ATOM 655 N N . PHE A 1 90 ? -6.582 -3.473 9.164 1 98.88 90 PHE A N 1
ATOM 656 C CA . PHE A 1 90 ? -7.816 -3.092 8.484 1 98.88 90 PHE A CA 1
ATOM 657 C C . PHE A 1 90 ? -9.031 -3.391 9.367 1 98.88 90 PHE A C 1
ATOM 659 O O . PHE A 1 90 ? -9.18 -4.512 9.852 1 98.88 90 PHE A O 1
ATOM 666 N N . MET A 1 91 ? -9.875 -2.391 9.523 1 98.62 91 MET A N 1
ATOM 667 C CA . MET A 1 91 ? -10.953 -2.566 10.5 1 98.62 91 MET A CA 1
ATOM 668 C C . MET A 1 91 ? -12.32 -2.461 9.828 1 98.62 91 MET A C 1
ATOM 670 O O . MET A 1 91 ? -13.102 -3.412 9.852 1 98.62 91 MET A O 1
ATOM 674 N N . LYS A 1 92 ? -12.617 -1.335 9.219 1 98.56 92 LYS A N 1
ATOM 675 C CA . LYS A 1 92 ? -13.875 -1.159 8.5 1 98.56 92 LYS A CA 1
ATOM 676 C C . LYS A 1 92 ? -13.625 -0.776 7.047 1 98.56 92 LYS A C 1
ATOM 678 O O . LYS A 1 92 ? -12.641 -0.106 6.734 1 98.56 92 LYS A O 1
ATOM 683 N N . THR A 1 93 ? -14.578 -1.125 6.215 1 97.94 93 THR A N 1
ATOM 684 C CA . THR A 1 93 ? -14.5 -0.765 4.805 1 97.94 93 THR A CA 1
ATOM 685 C C . THR A 1 93 ? -15 0.659 4.578 1 97.94 93 THR A C 1
ATOM 687 O O . THR A 1 93 ? -15.688 1.22 5.43 1 97.94 93 THR A O 1
ATOM 690 N N . ALA A 1 94 ? -14.539 1.322 3.531 1 98.75 94 ALA A N 1
ATOM 691 C CA . ALA A 1 94 ? -15.078 2.586 3.041 1 98.75 94 ALA A CA 1
ATOM 692 C C . ALA A 1 94 ? -15.531 2.461 1.589 1 98.75 94 ALA A C 1
ATOM 694 O O . ALA A 1 94 ? -14.836 1.865 0.764 1 98.75 94 ALA A O 1
ATOM 695 N N . SER A 1 95 ? -16.703 2.947 1.275 1 98.56 95 SER A N 1
ATOM 696 C CA . SER A 1 95 ? -17.297 2.811 -0.048 1 98.56 95 SER A CA 1
ATOM 697 C C . SER A 1 95 ? -17.234 4.121 -0.825 1 98.56 95 SER A C 1
ATOM 699 O O . SER A 1 95 ? -17 5.184 -0.24 1 98.56 95 SER A O 1
ATOM 701 N N . ILE A 1 96 ? -17.453 3.994 -2.111 1 98.44 96 ILE A N 1
ATOM 702 C CA . ILE A 1 96 ? -17.469 5.156 -2.992 1 98.44 96 ILE A CA 1
ATOM 703 C C . ILE A 1 96 ? -18.422 6.211 -2.436 1 98.44 96 ILE A C 1
ATOM 705 O O . ILE A 1 96 ? -19.531 5.891 -2.01 1 98.44 96 ILE A O 1
ATOM 709 N N . GLY A 1 97 ? -17.953 7.406 -2.408 1 98.62 97 GLY A N 1
ATOM 710 C CA . GLY A 1 97 ? -18.766 8.516 -1.936 1 98.62 97 GLY A CA 1
ATOM 711 C C . GLY A 1 97 ? -18.5 8.867 -0.484 1 98.62 97 GLY A C 1
ATOM 712 O O . GLY A 1 97 ? -18.828 9.977 -0.04 1 98.62 97 GLY A O 1
ATOM 713 N N . GLU A 1 98 ? -17.938 7.992 0.318 1 98.81 98 GLU A N 1
ATOM 714 C CA . GLU A 1 98 ? -17.641 8.273 1.719 1 98.81 98 GLU A CA 1
ATOM 715 C C . GLU A 1 98 ? -16.359 9.094 1.854 1 98.81 98 GLU A C 1
ATOM 717 O O . GLU A 1 98 ? -15.438 8.945 1.049 1 98.81 98 GLU A O 1
ATOM 722 N N . VAL A 1 99 ? -16.344 9.938 2.832 1 98.88 99 VAL A N 1
ATOM 723 C CA . VAL A 1 99 ? -15.164 10.758 3.125 1 98.88 99 VAL A CA 1
ATOM 724 C C . VAL A 1 99 ? -14.281 10.039 4.148 1 98.88 99 VAL A C 1
ATOM 726 O O . VAL A 1 99 ? -14.758 9.633 5.211 1 98.88 99 VAL A O 1
ATOM 729 N N . VAL A 1 100 ? -13.008 9.883 3.795 1 98.94 100 VAL A N 1
ATOM 730 C CA . VAL A 1 100 ? -12.023 9.281 4.688 1 98.94 100 VAL A CA 1
ATOM 731 C C . VAL A 1 100 ? -11 10.336 5.117 1 98.94 100 VAL A C 1
ATOM 733 O O . VAL A 1 100 ? -10.5 11.094 4.285 1 98.94 100 VAL A O 1
ATOM 736 N N . THR A 1 101 ? -10.766 10.398 6.387 1 98.94 101 THR A N 1
ATOM 737 C CA . THR A 1 101 ? -9.766 11.289 6.961 1 98.94 101 THR A CA 1
ATOM 738 C C . THR A 1 101 ? -8.547 10.508 7.441 1 98.94 101 THR A C 1
ATOM 740 O O . THR A 1 101 ? -8.688 9.438 8.047 1 98.94 101 THR A O 1
ATOM 743 N N . ILE A 1 102 ? -7.371 11.031 7.148 1 98.94 102 ILE A N 1
ATOM 744 C CA . ILE A 1 102 ? -6.102 10.43 7.547 1 98.94 102 ILE A CA 1
ATOM 745 C C . ILE A 1 102 ? -5.387 11.344 8.539 1 98.94 102 ILE A C 1
ATOM 747 O O . ILE A 1 102 ? -5.203 12.531 8.281 1 98.94 102 ILE A O 1
ATOM 751 N N . ASP A 1 103 ? -5.031 10.805 9.625 1 98.94 103 ASP A N 1
ATOM 752 C CA . ASP A 1 103 ? -4.27 11.523 10.648 1 98.94 103 ASP A CA 1
ATOM 753 C C . ASP A 1 103 ? -2.965 10.797 10.969 1 98.94 103 ASP A C 1
ATOM 755 O O . ASP A 1 103 ? -2.979 9.711 11.547 1 98.94 103 ASP A O 1
ATOM 759 N N . ALA A 1 104 ? -1.845 11.391 10.578 1 98.88 104 ALA A N 1
ATOM 760 C CA . ALA A 1 104 ? -0.523 10.812 10.82 1 98.88 104 ALA A CA 1
ATOM 761 C C . ALA A 1 104 ? 0.239 11.609 11.875 1 98.88 104 ALA A C 1
ATOM 763 O O . ALA A 1 104 ? 0.174 12.844 11.898 1 98.88 104 ALA A O 1
ATOM 764 N N . SER A 1 105 ? 0.958 10.883 12.711 1 98.75 105 SER A N 1
ATOM 765 C CA . SER A 1 105 ? 1.751 11.508 13.766 1 98.75 105 SER A CA 1
ATOM 766 C C . SER A 1 105 ? 3.113 10.836 13.898 1 98.75 105 SER A C 1
ATOM 768 O O . SER A 1 105 ? 3.199 9.609 13.969 1 98.75 105 SER A O 1
ATOM 770 N N . THR A 1 106 ? 4.113 11.656 13.984 1 98 106 THR A N 1
ATOM 771 C CA . THR A 1 106 ? 5.445 11.164 14.32 1 98 106 THR A CA 1
ATOM 772 C C . THR A 1 106 ? 5.609 11.023 15.828 1 98 106 THR A C 1
ATOM 774 O O . THR A 1 106 ? 5.648 12.023 16.547 1 98 106 THR A O 1
ATOM 777 N N . LYS A 1 107 ? 5.773 9.781 16.25 1 98.56 107 LYS A N 1
ATOM 778 C CA . LYS A 1 107 ? 5.766 9.523 17.688 1 98.56 107 LYS A CA 1
ATOM 779 C C . LYS A 1 107 ? 7.164 9.672 18.281 1 98.56 107 LYS A C 1
ATOM 781 O O . LYS A 1 107 ? 7.316 10.016 19.453 1 98.56 107 LYS A O 1
ATOM 786 N N . ARG A 1 108 ? 8.148 9.43 17.453 1 97 108 ARG A N 1
ATOM 787 C CA . ARG A 1 108 ? 9.539 9.516 17.891 1 97 108 ARG A CA 1
ATOM 788 C C . ARG A 1 108 ? 10.469 9.711 16.703 1 97 108 ARG A C 1
ATOM 790 O O . ARG A 1 108 ? 10.289 9.094 15.648 1 97 108 ARG A O 1
ATOM 797 N N . VAL A 1 109 ? 11.375 10.617 16.828 1 95.12 109 VAL A N 1
ATOM 798 C CA . VAL A 1 109 ? 12.461 10.812 15.883 1 95.12 109 VAL A CA 1
ATOM 799 C C . VAL A 1 109 ? 13.797 10.508 16.547 1 95.12 109 VAL A C 1
ATOM 801 O O . VAL A 1 109 ? 14.164 11.156 17.531 1 95.12 109 VAL A O 1
ATOM 804 N N . GLY A 1 110 ? 14.359 9.477 16.016 1 93.5 110 GLY A N 1
ATOM 805 C CA . GLY A 1 110 ? 15.703 9.188 16.5 1 93.5 110 GLY A CA 1
ATOM 806 C C . GLY A 1 110 ? 16.797 9.805 15.633 1 93.5 110 GLY A C 1
ATOM 807 O O . GLY A 1 110 ? 16.578 10.852 15.023 1 93.5 110 GLY A O 1
ATOM 808 N N . LYS A 1 111 ? 18 9.195 15.688 1 92.56 111 LYS A N 1
ATOM 809 C CA . LYS A 1 111 ? 19.109 9.695 14.883 1 92.56 111 LYS A CA 1
ATOM 810 C C . LYS A 1 111 ? 18.891 9.406 13.398 1 92.56 111 LYS A C 1
ATOM 812 O O . LYS A 1 111 ? 19.109 10.273 12.555 1 92.56 111 LYS A O 1
ATOM 817 N N . LYS A 1 112 ? 18.375 8.195 13.141 1 94.62 112 LYS A N 1
ATOM 818 C CA . LYS A 1 112 ? 18.219 7.793 11.75 1 94.62 112 LYS A CA 1
ATOM 819 C C . LYS A 1 112 ? 16.844 7.211 11.484 1 94.62 112 LYS A C 1
ATOM 821 O O . LYS A 1 112 ? 16.438 7.047 10.336 1 94.62 112 LYS A O 1
ATOM 826 N N . LEU A 1 113 ? 16.141 6.863 12.641 1 96.69 113 LEU A N 1
ATOM 827 C CA . LEU A 1 113 ? 14.836 6.219 12.508 1 96.69 113 LEU A CA 1
ATOM 828 C C . LEU A 1 113 ? 13.734 7.094 13.086 1 96.69 113 LEU A C 1
ATOM 830 O O . LEU A 1 113 ? 13.945 7.777 14.094 1 96.69 113 LEU A O 1
ATOM 834 N N . ALA A 1 114 ? 12.641 7.051 12.438 1 97.38 114 ALA A N 1
ATOM 835 C CA . ALA A 1 114 ? 11.43 7.68 12.961 1 97.38 114 ALA A CA 1
ATOM 836 C C . ALA A 1 114 ? 10.273 6.68 13.016 1 97.38 114 ALA A C 1
ATOM 838 O O . ALA A 1 114 ? 10.188 5.777 12.188 1 97.38 114 ALA A O 1
ATOM 839 N N . PHE A 1 115 ? 9.445 6.816 14.008 1 98.62 115 PHE A N 1
ATOM 840 C CA . PHE A 1 115 ? 8.297 5.953 14.25 1 98.62 115 PHE A CA 1
ATOM 841 C C . PHE A 1 115 ? 6.996 6.742 14.172 1 98.62 115 PHE A C 1
ATOM 843 O O . PHE A 1 115 ? 6.816 7.719 14.898 1 98.62 115 PHE A O 1
ATOM 850 N N . LEU A 1 116 ? 6.145 6.34 13.258 1 98.81 116 LEU A N 1
ATOM 851 C CA . LEU A 1 116 ? 4.914 7.078 13.016 1 98.81 116 LEU A CA 1
ATOM 852 C C . LEU A 1 116 ? 3.695 6.176 13.188 1 98.81 116 LEU A C 1
ATOM 854 O O . LEU A 1 116 ? 3.775 4.969 12.961 1 98.81 116 LEU A O 1
ATOM 858 N N . THR A 1 117 ? 2.605 6.762 13.594 1 98.94 117 THR A N 1
ATOM 859 C CA . THR A 1 117 ? 1.3 6.113 13.594 1 98.94 117 THR A CA 1
ATOM 860 C C . THR A 1 117 ? 0.319 6.867 12.703 1 98.94 117 THR A C 1
ATOM 862 O O . THR A 1 117 ? 0.44 8.078 12.523 1 98.94 117 THR A O 1
ATOM 865 N N . VAL A 1 118 ? -0.594 6.215 12.062 1 98.94 118 VAL A N 1
ATOM 866 C CA . VAL A 1 118 ? -1.597 6.777 11.164 1 98.94 118 VAL A CA 1
ATOM 867 C C . VAL A 1 118 ? -2.965 6.176 11.469 1 98.94 118 VAL A C 1
ATOM 869 O O . VAL A 1 118 ? -3.08 4.969 11.695 1 98.94 118 VAL A O 1
ATOM 872 N N . GLU A 1 119 ? -3.924 6.977 11.508 1 98.94 119 GLU A N 1
ATOM 873 C CA . GLU A 1 119 ? -5.309 6.535 11.648 1 98.94 119 GLU A CA 1
ATOM 874 C C . GLU A 1 119 ? -6.16 7.012 10.477 1 98.94 119 GLU A C 1
ATOM 876 O O . GLU A 1 119 ? -6.152 8.195 10.141 1 98.94 119 GLU A O 1
ATOM 881 N N . LEU A 1 120 ? -6.832 6.105 9.773 1 98.94 120 LEU A N 1
ATOM 882 C CA . LEU A 1 120 ? -7.859 6.414 8.781 1 98.94 120 LEU A CA 1
ATOM 883 C C . LEU A 1 120 ? -9.25 6.254 9.383 1 98.94 120 LEU A C 1
ATOM 885 O O . LEU A 1 120 ? -9.586 5.199 9.93 1 98.94 120 LEU A O 1
ATOM 889 N N . THR A 1 121 ? -10.047 7.285 9.25 1 98.94 121 THR A N 1
ATOM 890 C CA . THR A 1 121 ? -11.398 7.234 9.805 1 98.94 121 THR A CA 1
ATOM 891 C C . THR A 1 121 ? -12.422 7.738 8.781 1 98.94 121 THR A C 1
ATOM 893 O O . THR A 1 121 ? -12.055 8.383 7.801 1 98.94 121 THR A O 1
ATOM 896 N N . LYS A 1 122 ? -13.648 7.402 8.984 1 98.88 122 LYS A N 1
ATOM 897 C CA . LYS A 1 122 ? -14.805 7.938 8.266 1 98.88 122 LYS A CA 1
ATOM 898 C C . LYS A 1 122 ? -15.938 8.266 9.234 1 98.88 122 LYS A C 1
ATOM 900 O O . LYS A 1 122 ? -15.797 8.109 10.445 1 98.88 122 LYS A O 1
ATOM 905 N N . ASN A 1 123 ? -17.016 8.781 8.734 1 98.31 123 ASN A N 1
ATOM 906 C CA . ASN A 1 123 ? -18.156 9.164 9.57 1 98.31 123 ASN A CA 1
ATOM 907 C C . ASN A 1 123 ? -17.734 10.125 10.688 1 98.31 123 ASN A C 1
ATOM 909 O O . ASN A 1 123 ? -18.047 9.891 11.852 1 98.31 123 ASN A O 1
ATOM 913 N N . GLU A 1 124 ? -17 11.133 10.242 1 96.69 124 GLU A N 1
ATOM 914 C CA . GLU A 1 124 ? -16.578 12.203 11.141 1 96.69 124 GLU A CA 1
ATOM 915 C C . GLU A 1 124 ? -15.773 11.648 12.312 1 96.69 124 GLU A C 1
ATOM 917 O O . GLU A 1 124 ? -15.961 12.062 13.453 1 96.69 124 GLU A O 1
ATOM 922 N N . GLY A 1 125 ? -15.016 10.695 12.086 1 97.75 125 GLY A N 1
ATOM 923 C CA . GLY A 1 125 ? -14.07 10.195 13.07 1 97.75 125 GLY A CA 1
ATOM 924 C C . GLY A 1 125 ? -14.641 9.07 13.922 1 97.75 125 GLY A C 1
ATOM 925 O O . GLY A 1 125 ? -13.93 8.469 14.719 1 97.75 125 GLY A O 1
ATOM 926 N N . LYS A 1 126 ? -15.883 8.625 13.664 1 98.06 126 LYS A N 1
ATOM 927 C CA . LYS A 1 126 ? -16.547 7.656 14.531 1 98.06 126 LYS A CA 1
ATOM 928 C C . LYS A 1 126 ? -16.156 6.227 14.172 1 98.06 126 LYS A C 1
ATOM 930 O O . LYS A 1 126 ? -16.141 5.344 15.031 1 98.06 126 LYS A O 1
ATOM 935 N N . ASP A 1 127 ? -15.875 6.02 12.875 1 98.81 127 ASP A N 1
ATOM 936 C CA . ASP A 1 127 ? -15.508 4.688 12.406 1 98.81 127 ASP A CA 1
ATOM 937 C C . ASP A 1 127 ? -14.047 4.629 11.984 1 98.81 127 ASP A C 1
ATOM 939 O O . ASP A 1 127 ? -13.602 5.426 11.156 1 98.81 127 ASP A O 1
ATOM 943 N N . ILE A 1 128 ? -13.312 3.684 12.586 1 98.94 128 ILE A N 1
ATOM 944 C CA . ILE A 1 128 ? -11.93 3.477 12.164 1 98.94 128 ILE A CA 1
ATOM 945 C C . ILE A 1 128 ? -11.891 2.535 10.969 1 98.94 128 ILE A C 1
ATOM 947 O O . ILE A 1 128 ? -12.406 1.414 11.031 1 98.94 128 ILE A O 1
ATOM 951 N N . VAL A 1 129 ? -11.305 3.016 9.875 1 98.94 129 VAL A N 1
ATOM 952 C CA . VAL A 1 129 ? -11.156 2.234 8.656 1 98.94 129 VAL A CA 1
ATOM 953 C C 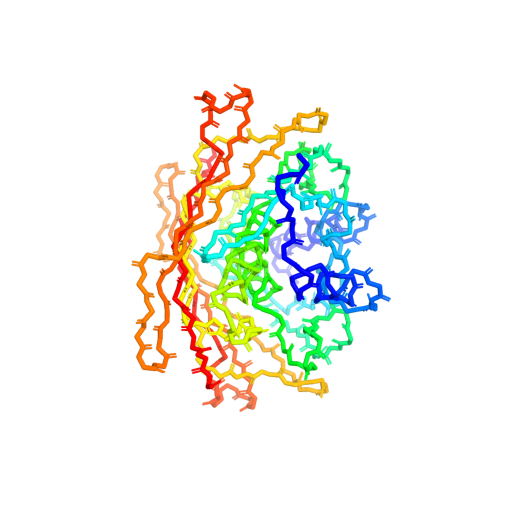. VAL A 1 129 ? -9.875 1.4 8.727 1 98.94 129 VAL A C 1
ATOM 955 O O . VAL A 1 129 ? -9.883 0.217 8.383 1 98.94 129 VAL A O 1
ATOM 958 N N . ALA A 1 130 ? -8.773 1.99 9.203 1 98.94 130 ALA A N 1
ATOM 959 C CA . ALA A 1 130 ? -7.492 1.293 9.312 1 98.94 130 ALA A CA 1
ATOM 960 C C . ALA A 1 130 ? -6.551 2.023 10.266 1 98.94 130 ALA A C 1
ATOM 962 O O . ALA A 1 130 ? -6.695 3.227 10.492 1 98.94 130 ALA A O 1
ATOM 963 N N . LEU A 1 131 ? -5.641 1.278 10.828 1 98.94 131 LEU A N 1
ATOM 964 C CA . LEU A 1 131 ? -4.527 1.787 11.617 1 98.94 131 LEU A CA 1
ATOM 965 C C . LEU A 1 131 ? -3.193 1.43 10.977 1 98.94 131 LEU A C 1
ATOM 967 O O . LEU A 1 131 ? -3.031 0.328 10.445 1 98.94 131 LEU A O 1
ATOM 971 N N . GLY A 1 132 ? -2.246 2.381 11.062 1 98.94 132 GLY A N 1
ATOM 972 C CA . GLY A 1 132 ? -0.92 2.139 10.516 1 98.94 132 GLY A CA 1
ATOM 973 C C . GLY A 1 132 ? 0.193 2.43 11.5 1 98.94 132 GLY A C 1
ATOM 974 O O . GLY A 1 132 ? 0.104 3.377 12.289 1 98.94 132 GLY A O 1
ATOM 975 N N . GLN A 1 133 ? 1.172 1.666 11.508 1 98.94 133 GLN A N 1
ATOM 976 C CA . GLN A 1 133 ? 2.475 1.918 12.109 1 98.94 133 GLN A CA 1
ATOM 977 C C . GLN A 1 133 ? 3.584 1.893 11.062 1 98.94 133 GLN A C 1
ATOM 979 O O . GLN A 1 133 ? 3.652 0.974 10.242 1 98.94 133 GLN A O 1
ATOM 984 N N . HIS A 1 134 ? 4.359 2.887 11.094 1 98.94 134 HIS A N 1
ATOM 985 C CA . HIS A 1 134 ? 5.355 3.072 10.039 1 98.94 134 HIS A CA 1
ATOM 986 C C . HIS A 1 134 ? 6.707 3.463 10.633 1 98.94 134 HIS A C 1
ATOM 988 O O . HIS A 1 134 ? 6.805 4.445 11.367 1 98.94 134 HIS A O 1
ATOM 994 N N . THR A 1 135 ? 7.695 2.654 10.398 1 98.81 135 THR A N 1
ATOM 995 C CA . THR A 1 135 ? 9.078 3 10.719 1 98.81 135 THR A CA 1
ATOM 996 C C . THR A 1 135 ? 9.828 3.453 9.477 1 98.81 135 THR A C 1
ATOM 998 O O . THR A 1 135 ? 9.82 2.762 8.453 1 98.81 135 THR A O 1
ATOM 1001 N N . LYS A 1 136 ? 10.43 4.574 9.578 1 98 136 LYS A N 1
ATOM 1002 C CA . LYS A 1 136 ? 11.148 5.125 8.43 1 98 136 LYS A CA 1
ATOM 1003 C C . LYS A 1 136 ? 12.594 5.457 8.797 1 98 136 LYS A C 1
ATOM 1005 O O . LYS A 1 136 ? 12.867 5.934 9.898 1 98 136 LYS A O 1
ATOM 1010 N N . TYR A 1 137 ? 13.453 5.215 7.816 1 96.69 137 TYR A N 1
ATOM 1011 C CA . TYR A 1 137 ? 14.844 5.648 7.879 1 96.69 137 TYR A CA 1
ATOM 1012 C C . TYR A 1 137 ? 15.031 6.984 7.168 1 96.69 137 TYR A C 1
ATOM 1014 O O . TYR A 1 137 ? 14.484 7.203 6.086 1 96.69 137 TYR A O 1
ATOM 1022 N N . PHE A 1 138 ? 15.766 7.949 7.828 1 88.56 138 PHE A N 1
ATOM 1023 C CA . PHE A 1 138 ? 16.078 9.203 7.156 1 88.56 138 PHE A CA 1
ATOM 1024 C C . PHE A 1 138 ? 17.5 9.648 7.469 1 88.56 138 PHE A C 1
ATOM 1026 O O . PHE A 1 138 ? 18.062 9.25 8.492 1 88.56 138 PHE A O 1
ATOM 1033 N N . ILE A 1 139 ? 18.172 10.102 6.43 1 73.56 139 ILE A N 1
ATOM 1034 C CA . ILE A 1 139 ? 19.516 10.602 6.613 1 73.56 139 ILE A CA 1
ATOM 1035 C C . ILE A 1 139 ? 19.484 12.117 6.781 1 73.56 139 ILE A C 1
ATOM 1037 O O . ILE A 1 139 ? 18.703 12.805 6.125 1 73.56 139 ILE A O 1
ATOM 1041 N N . MET B 1 1 ? -2.594 -25.266 -18.141 1 50 1 MET B N 1
ATOM 1042 C CA . MET B 1 1 ? -2.676 -24.484 -16.906 1 50 1 MET B CA 1
ATOM 1043 C C . MET B 1 1 ? -3.809 -24.984 -16.016 1 50 1 MET B C 1
ATOM 1045 O O . MET B 1 1 ? -4.879 -25.344 -16.5 1 50 1 MET B O 1
ATOM 1049 N N . SER B 1 2 ? -3.473 -25.453 -14.742 1 60.94 2 SER B N 1
ATOM 1050 C CA . SER B 1 2 ? -4.496 -26 -13.867 1 60.94 2 SER B CA 1
ATOM 1051 C C . SER B 1 2 ? -5.699 -25.078 -13.758 1 60.94 2 SER B C 1
ATOM 1053 O O . SER B 1 2 ? -5.594 -23.875 -14.047 1 60.94 2 SER B O 1
ATOM 1055 N N . ARG B 1 3 ? -6.902 -25.562 -13.766 1 60.22 3 ARG B N 1
ATOM 1056 C CA . ARG B 1 3 ? -8.172 -24.859 -13.594 1 60.22 3 ARG B CA 1
ATOM 1057 C C . ARG B 1 3 ? -8.023 -23.688 -12.633 1 60.22 3 ARG B C 1
ATOM 1059 O O . ARG B 1 3 ? -8.578 -22.609 -12.867 1 60.22 3 ARG B O 1
ATOM 1066 N N . VAL B 1 4 ? -7.227 -23.906 -11.586 1 62 4 VAL B N 1
ATOM 1067 C CA . VAL B 1 4 ? -7.055 -22.906 -10.531 1 62 4 VAL B CA 1
ATOM 1068 C C . VAL B 1 4 ? -6.25 -21.734 -11.07 1 62 4 VAL B C 1
ATOM 1070 O O . VAL B 1 4 ? -6.598 -20.578 -10.82 1 62 4 VAL B O 1
ATOM 1073 N N . ALA B 1 5 ? -5.473 -22.219 -11.953 1 75.38 5 ALA B N 1
ATOM 1074 C CA . ALA B 1 5 ? -4.676 -21.172 -12.602 1 75.38 5 ALA B CA 1
ATOM 1075 C C . ALA B 1 5 ? -5.539 -20.312 -13.5 1 75.38 5 ALA B C 1
ATOM 1077 O O . ALA B 1 5 ? -5.355 -19.094 -13.562 1 75.38 5 ALA B O 1
ATOM 1078 N N . ASP B 1 6 ? -6.609 -20.906 -13.883 1 82.38 6 ASP B N 1
ATOM 1079 C CA . ASP B 1 6 ? -7.461 -20.172 -14.812 1 82.38 6 ASP B CA 1
ATOM 1080 C C . ASP B 1 6 ? -8.312 -19.141 -14.078 1 82.38 6 ASP B C 1
ATOM 1082 O O . ASP B 1 6 ? -8.492 -18.016 -14.57 1 82.38 6 ASP B O 1
ATOM 1086 N N . ILE B 1 7 ? -8.719 -19.547 -12.883 1 84.5 7 ILE B N 1
ATOM 1087 C CA . ILE B 1 7 ? -9.562 -18.641 -12.117 1 84.5 7 ILE B CA 1
ATOM 1088 C C . ILE B 1 7 ? -8.758 -17.406 -11.703 1 84.5 7 ILE B C 1
ATOM 1090 O O . ILE B 1 7 ? -9.242 -16.281 -11.805 1 84.5 7 ILE B O 1
ATOM 1094 N N . VAL B 1 8 ? -7.562 -17.625 -11.281 1 92.44 8 VAL B N 1
ATOM 1095 C CA . VAL B 1 8 ? -6.711 -16.531 -10.836 1 92.44 8 VAL B CA 1
ATOM 1096 C C . VAL B 1 8 ? -6.414 -15.602 -12.008 1 92.44 8 VAL B C 1
ATOM 1098 O O . VAL B 1 8 ? -6.426 -14.375 -11.859 1 92.44 8 VAL B O 1
ATOM 1101 N N . ARG B 1 9 ? -6.273 -16.203 -13.133 1 91.12 9 ARG B N 1
ATOM 1102 C CA . ARG B 1 9 ? -6 -15.406 -14.328 1 91.12 9 ARG B CA 1
ATOM 1103 C C . ARG B 1 9 ? -7.207 -14.555 -14.703 1 91.12 9 ARG B C 1
ATOM 1105 O O . ARG B 1 9 ? -7.059 -13.398 -15.117 1 91.12 9 ARG B O 1
ATOM 1112 N N . GLN B 1 10 ? -8.344 -15.102 -14.594 1 89.31 10 GLN B N 1
ATOM 1113 C CA . GLN B 1 10 ? -9.562 -14.359 -14.898 1 89.31 10 GLN B CA 1
ATOM 1114 C C . GLN B 1 10 ? -9.758 -13.203 -13.93 1 89.31 10 GLN B C 1
ATOM 1116 O O . GLN B 1 10 ? -10.141 -12.102 -14.328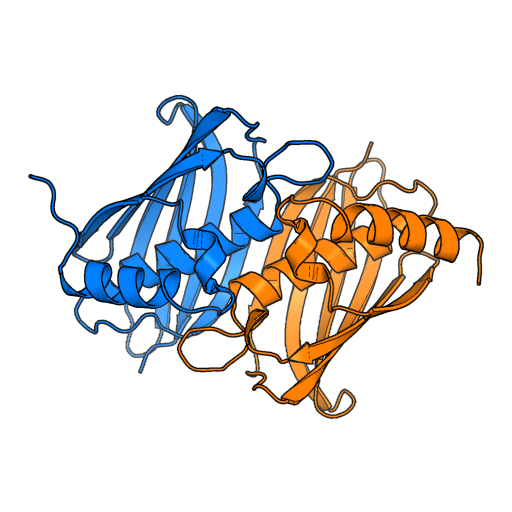 1 89.31 10 GLN B O 1
ATOM 1121 N N . VAL B 1 11 ? -9.5 -13.539 -12.695 1 88.56 11 VAL B N 1
ATOM 1122 C CA . VAL B 1 11 ? -9.617 -12.508 -11.672 1 88.56 11 VAL B CA 1
ATOM 1123 C C . VAL B 1 11 ? -8.625 -11.391 -11.938 1 88.56 11 VAL B C 1
ATOM 1125 O O . VAL B 1 11 ? -8.984 -10.211 -11.922 1 88.56 11 VAL B O 1
ATOM 1128 N N . TYR B 1 12 ? -7.418 -11.797 -12.242 1 93.62 12 TYR B N 1
ATOM 1129 C CA . TYR B 1 12 ? -6.355 -10.844 -12.547 1 93.62 12 TYR B CA 1
ATOM 1130 C C . TYR B 1 12 ? -6.734 -9.977 -13.75 1 93.62 12 TYR B C 1
ATOM 1132 O O . TYR B 1 12 ? -6.609 -8.75 -13.695 1 93.62 12 TYR B O 1
ATOM 11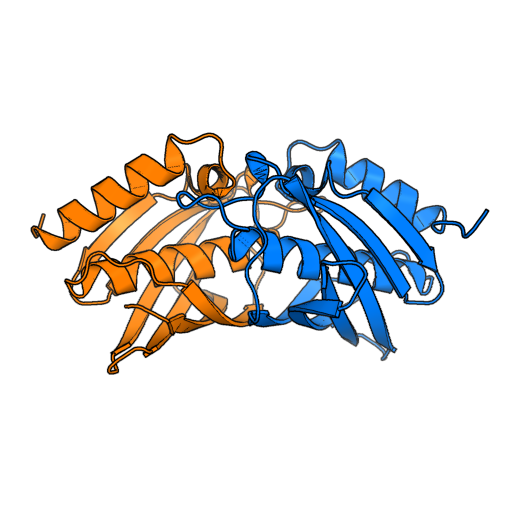40 N N . GLN B 1 13 ? -7.289 -10.57 -14.773 1 93.06 13 GLN B N 1
ATOM 1141 C CA . GLN B 1 13 ? -7.66 -9.852 -15.984 1 93.06 13 GLN B CA 1
ATOM 1142 C C . GLN B 1 13 ? -8.773 -8.844 -15.703 1 93.06 13 GLN B C 1
ATOM 1144 O O . GLN B 1 13 ? -8.742 -7.723 -16.219 1 93.06 13 GLN B O 1
ATOM 1149 N N . LYS B 1 14 ? -9.656 -9.219 -14.906 1 91.75 14 LYS B N 1
ATOM 1150 C CA . LYS B 1 14 ? -10.734 -8.305 -14.531 1 91.75 14 LYS B CA 1
ATOM 1151 C C . LYS B 1 14 ? -10.195 -7.098 -13.773 1 91.75 14 LYS B C 1
ATOM 1153 O O . LYS B 1 14 ? -10.602 -5.961 -14.039 1 91.75 14 LYS B O 1
ATOM 1158 N N . ILE B 1 15 ? -9.266 -7.371 -12.938 1 93 15 ILE B N 1
ATOM 1159 C CA . ILE B 1 15 ? -8.719 -6.332 -12.07 1 93 15 ILE B CA 1
ATOM 1160 C C . ILE B 1 15 ? -7.945 -5.316 -12.906 1 93 15 ILE B C 1
ATOM 1162 O O . ILE B 1 15 ? -8.125 -4.109 -12.75 1 93 15 ILE B O 1
ATOM 1166 N N . ILE B 1 16 ? -7.16 -5.797 -13.906 1 94.31 16 ILE B N 1
ATOM 1167 C CA . ILE B 1 16 ? -6.246 -4.891 -14.594 1 94.31 16 ILE B CA 1
ATOM 1168 C C . ILE B 1 16 ? -6.977 -4.188 -15.734 1 94.31 16 ILE B C 1
ATOM 1170 O O . ILE B 1 16 ? -6.441 -3.266 -16.359 1 94.31 16 ILE B O 1
ATOM 1174 N N . THR B 1 17 ? -8.219 -4.594 -16.031 1 93.69 17 THR B N 1
ATOM 1175 C CA . THR B 1 17 ? -8.961 -3.98 -17.125 1 93.69 17 THR B CA 1
ATOM 1176 C C . THR B 1 17 ? -10.016 -3.016 -16.594 1 93.69 17 THR B C 1
ATOM 1178 O O . THR B 1 17 ? -10.734 -2.383 -17.359 1 93.69 17 THR B O 1
ATOM 1181 N N . THR B 1 18 ? -10.141 -2.918 -15.289 1 91.19 18 THR B N 1
ATOM 1182 C CA . THR B 1 18 ? -11.016 -1.926 -14.68 1 91.19 18 THR B CA 1
ATOM 1183 C C . THR B 1 18 ? -10.25 -0.648 -14.352 1 91.19 18 THR B C 1
ATOM 1185 O O . THR B 1 18 ? -9.016 -0.649 -14.328 1 91.19 18 THR B O 1
ATOM 1188 N N . LYS B 1 19 ? -10.969 0.473 -14.242 1 91.19 19 LYS B N 1
ATOM 1189 C CA . LYS B 1 19 ? -10.344 1.756 -13.945 1 91.19 19 LYS B CA 1
ATOM 1190 C C . LYS B 1 19 ? -10.242 1.981 -12.438 1 91.19 19 LYS B C 1
ATOM 1192 O O . LYS B 1 19 ? -10.227 3.125 -11.977 1 91.19 19 LYS B O 1
ATOM 1197 N N . ASN B 1 20 ? -10.328 0.854 -11.703 1 97.19 20 ASN B N 1
ATOM 1198 C CA . ASN B 1 20 ? -10.172 0.937 -10.258 1 97.19 20 ASN B CA 1
ATOM 1199 C C . ASN B 1 20 ? -8.703 0.921 -9.852 1 97.19 20 ASN B C 1
ATOM 1201 O O . ASN B 1 20 ? -7.816 1.044 -10.695 1 97.19 20 ASN B O 1
ATOM 1205 N N . PHE B 1 21 ? -8.375 0.982 -8.539 1 98.44 21 PHE B N 1
ATOM 1206 C CA . PHE B 1 21 ? -7.008 1.096 -8.047 1 98.44 21 PHE B CA 1
ATOM 1207 C C . PHE B 1 21 ? -6.156 -0.066 -8.547 1 98.44 21 PHE B C 1
ATOM 1209 O O . PHE B 1 21 ? -4.973 0.107 -8.836 1 98.44 21 PHE B O 1
ATOM 1216 N N . GLY B 1 22 ? -6.738 -1.226 -8.688 1 97.69 22 GLY B N 1
ATOM 1217 C CA . GLY B 1 22 ? -6.023 -2.434 -9.062 1 97.69 22 GLY B CA 1
ATOM 1218 C C . GLY B 1 22 ? -5.379 -2.346 -10.43 1 97.69 22 GLY B C 1
ATOM 1219 O O . GLY B 1 22 ? -4.516 -3.154 -10.766 1 97.69 22 GLY B O 1
ATOM 1220 N N . GLN B 1 23 ? -5.727 -1.33 -11.242 1 97 23 GLN B N 1
ATOM 1221 C CA . GLN B 1 23 ? -5.145 -1.162 -12.57 1 97 23 GLN B CA 1
ATOM 1222 C C . GLN B 1 23 ? -3.635 -0.949 -12.484 1 97 23 GLN B C 1
ATOM 1224 O O . GLN B 1 23 ? -2.916 -1.174 -13.461 1 97 23 GLN B O 1
ATOM 1229 N N . CYS B 1 24 ? -3.158 -0.59 -11.328 1 97.69 24 CYS B N 1
ATOM 1230 C CA . CYS B 1 24 ? -1.728 -0.367 -11.148 1 97.69 24 CYS B CA 1
ATOM 1231 C C . CYS B 1 24 ? -0.955 -1.677 -11.258 1 97.69 24 CYS B C 1
ATOM 1233 O O . CYS B 1 24 ? 0.272 -1.672 -11.367 1 97.69 24 CYS B O 1
ATOM 1235 N N . MET B 1 25 ? -1.651 -2.82 -11.281 1 98.12 25 MET B N 1
ATOM 1236 C CA . MET B 1 25 ? -1.029 -4.137 -11.367 1 98.12 25 MET B CA 1
ATOM 1237 C C . MET B 1 25 ? -0.865 -4.566 -12.82 1 98.12 25 MET B C 1
ATOM 1239 O O . MET B 1 25 ? -0.366 -5.656 -13.102 1 98.12 25 MET B O 1
ATOM 1243 N N . ARG B 1 26 ? -1.154 -3.699 -13.727 1 97 26 ARG B N 1
ATOM 1244 C CA . ARG B 1 26 ? -1.291 -4.066 -15.133 1 97 26 ARG B CA 1
ATOM 1245 C C . ARG B 1 26 ? 0.038 -4.543 -15.703 1 97 26 ARG B C 1
ATOM 1247 O O . ARG B 1 26 ? 0.064 -5.359 -16.625 1 97 26 ARG B O 1
ATOM 1254 N N . ASN B 1 27 ? 1.134 -4.137 -15.156 1 97.75 27 ASN B N 1
ATOM 1255 C CA . ASN B 1 27 ? 2.43 -4.531 -15.703 1 97.75 27 ASN B CA 1
ATOM 1256 C C . ASN B 1 27 ? 3.137 -5.535 -14.797 1 97.75 27 ASN B C 1
ATOM 1258 O O . ASN B 1 27 ? 4.344 -5.746 -14.914 1 97.75 27 ASN B O 1
ATOM 1262 N N . VAL B 1 28 ? 2.383 -6.117 -13.844 1 98.31 28 VAL B N 1
ATOM 1263 C CA . VAL B 1 28 ? 2.842 -7.25 -13.047 1 98.31 28 VAL B CA 1
ATOM 1264 C C . VAL B 1 28 ? 2.357 -8.555 -13.68 1 98.31 28 VAL B C 1
ATOM 1266 O O . VAL B 1 28 ? 1.153 -8.812 -13.734 1 98.31 28 VAL B O 1
ATOM 1269 N N . GLN B 1 29 ? 3.264 -9.32 -14.133 1 97.12 29 GLN B N 1
ATOM 1270 C CA . GLN B 1 29 ? 2.926 -10.547 -14.852 1 97.12 29 GLN B CA 1
ATOM 1271 C C . GLN B 1 29 ? 2.756 -11.719 -13.891 1 97.12 29 GLN B C 1
ATOM 1273 O O . GLN B 1 29 ? 3.648 -12.008 -13.094 1 97.12 29 GLN B O 1
ATOM 1278 N N . LEU B 1 30 ? 1.633 -12.398 -14.008 1 96.62 30 LEU B N 1
ATOM 1279 C CA . LEU B 1 30 ? 1.448 -13.641 -13.273 1 96.62 30 LEU B CA 1
ATOM 1280 C C . LEU B 1 30 ? 2.195 -14.789 -13.945 1 96.62 30 LEU B C 1
ATOM 1282 O O . LEU B 1 30 ? 1.974 -15.07 -15.117 1 96.62 30 LEU B O 1
ATOM 1286 N N . LEU B 1 31 ? 3.064 -15.375 -13.219 1 96.69 31 LEU B N 1
ATOM 1287 C CA . LEU B 1 31 ? 3.859 -16.469 -13.766 1 96.69 31 LEU B CA 1
ATOM 1288 C C . LEU B 1 31 ? 3.207 -17.812 -13.477 1 96.69 31 LEU B C 1
ATOM 1290 O O . LEU B 1 31 ? 3.201 -18.703 -14.328 1 96.69 31 LEU B O 1
ATOM 1294 N N . SER B 1 32 ? 2.67 -18 -12.305 1 96.12 32 SER B N 1
ATOM 1295 C CA . SER B 1 32 ? 1.993 -19.234 -11.891 1 96.12 32 SER B CA 1
ATOM 1296 C C . SER B 1 32 ? 1.082 -18.984 -10.695 1 96.12 32 SER B C 1
ATOM 1298 O O . SER B 1 32 ? 1.308 -18.047 -9.922 1 96.12 32 SER B O 1
ATOM 1300 N N . ALA B 1 33 ? 0.104 -19.797 -10.609 1 95.12 33 ALA B N 1
ATOM 1301 C CA . ALA B 1 33 ? -0.807 -19.812 -9.469 1 95.12 33 ALA B CA 1
ATOM 1302 C C . ALA B 1 33 ? -1.435 -21.188 -9.289 1 95.12 33 ALA B C 1
ATOM 1304 O O . ALA B 1 33 ? -1.819 -21.844 -10.266 1 95.12 33 ALA B O 1
ATOM 1305 N N . GLY B 1 34 ? -1.458 -21.594 -8.047 1 93.44 34 GLY B N 1
ATOM 1306 C CA . GLY B 1 34 ? -2.064 -22.875 -7.727 1 93.44 34 GLY B CA 1
ATOM 1307 C C . GLY B 1 34 ? -1.812 -23.328 -6.297 1 93.44 34 GLY B C 1
ATOM 1308 O O . GLY B 1 34 ? -0.729 -23.094 -5.754 1 93.44 34 GLY B O 1
ATOM 1309 N N . ASP B 1 35 ? -2.832 -23.938 -5.691 1 93.19 35 ASP B N 1
ATOM 1310 C CA . ASP B 1 35 ? -2.691 -24.594 -4.395 1 93.19 35 ASP B CA 1
ATOM 1311 C C . ASP B 1 35 ? -2.199 -23.609 -3.336 1 93.19 35 ASP B C 1
ATOM 1313 O O . ASP B 1 35 ? -1.297 -23.922 -2.559 1 93.19 35 ASP B O 1
ATOM 1317 N N . GLY B 1 36 ? -2.639 -22.422 -3.383 1 94.94 36 GLY B N 1
ATOM 1318 C CA . GLY B 1 36 ? -2.33 -21.453 -2.348 1 94.94 36 GLY B CA 1
ATOM 1319 C C . GLY B 1 36 ? -1.051 -20.672 -2.613 1 94.94 36 GLY B C 1
ATOM 1320 O O . GLY B 1 36 ? -0.549 -19.969 -1.733 1 94.94 36 GLY B O 1
ATOM 1321 N N . ASN B 1 37 ? -0.518 -20.875 -3.832 1 97 37 ASN B N 1
ATOM 1322 C CA . ASN B 1 37 ? 0.706 -20.188 -4.215 1 97 37 ASN B CA 1
ATOM 1323 C C . ASN B 1 37 ? 0.492 -19.312 -5.449 1 97 37 ASN B C 1
ATOM 1325 O O . ASN B 1 37 ? -0.36 -19.609 -6.289 1 97 37 ASN B O 1
ATOM 1329 N N . CYS B 1 38 ? 1.234 -18.203 -5.555 1 97.38 38 CYS B N 1
ATOM 1330 C CA . CYS B 1 38 ? 1.213 -17.344 -6.73 1 97.38 38 CYS B CA 1
ATOM 1331 C C . CYS B 1 38 ? 2.566 -16.672 -6.941 1 97.38 38 CYS B C 1
ATOM 1333 O O . CYS B 1 38 ? 3.123 -16.078 -6.016 1 97.38 38 CYS B O 1
ATOM 1335 N N . LYS B 1 39 ? 3.105 -16.859 -8.07 1 98.19 39 LYS B N 1
ATOM 1336 C CA . LYS B 1 39 ? 4.344 -16.188 -8.477 1 98.19 39 LYS B CA 1
ATOM 1337 C C . LYS B 1 39 ? 4.082 -15.156 -9.562 1 98.19 39 LYS B C 1
ATOM 1339 O O . LYS B 1 39 ? 3.316 -15.406 -10.492 1 98.19 39 LYS B O 1
ATOM 1344 N N . ALA B 1 40 ? 4.695 -14.023 -9.453 1 98.38 40 ALA B N 1
ATOM 1345 C CA . ALA B 1 40 ? 4.559 -12.938 -10.422 1 98.38 40 ALA B CA 1
ATOM 1346 C C . ALA B 1 40 ? 5.883 -12.211 -10.617 1 98.38 40 ALA B C 1
ATOM 1348 O O . ALA B 1 40 ? 6.844 -12.445 -9.883 1 98.38 40 ALA B O 1
ATOM 1349 N N . GLN B 1 41 ? 5.902 -11.398 -11.609 1 98.75 41 GLN B N 1
ATOM 1350 C CA . GLN B 1 41 ? 7.125 -10.664 -11.914 1 98.75 41 GLN B CA 1
ATOM 1351 C C . GLN B 1 41 ? 6.816 -9.367 -12.656 1 98.75 41 GLN B C 1
ATOM 1353 O O . GLN B 1 41 ? 5.836 -9.289 -13.406 1 98.75 41 GLN B O 1
ATOM 1358 N N . PHE B 1 42 ? 7.68 -8.367 -12.477 1 98.75 42 PHE B N 1
ATOM 1359 C CA . PHE B 1 42 ? 7.594 -7.152 -13.273 1 98.75 42 PHE B CA 1
ATOM 1360 C C . PHE B 1 42 ? 8.961 -6.48 -13.391 1 98.75 42 PHE B C 1
ATOM 1362 O O . PHE B 1 42 ? 9.852 -6.75 -12.586 1 98.75 42 PHE B O 1
ATOM 1369 N N . THR B 1 43 ? 9.141 -5.75 -14.414 1 98.88 43 THR B N 1
ATOM 1370 C CA . THR B 1 43 ? 10.273 -4.844 -14.539 1 98.88 43 THR B CA 1
ATOM 1371 C C . THR B 1 43 ? 9.922 -3.457 -14.008 1 98.88 43 THR B C 1
ATOM 1373 O O . THR B 1 43 ? 8.938 -2.852 -14.453 1 98.88 43 THR B O 1
ATOM 1376 N N . VAL B 1 44 ? 10.719 -3 -13.047 1 98.88 44 VAL B N 1
ATOM 1377 C CA . VAL B 1 44 ? 10.445 -1.701 -12.445 1 98.88 44 VAL B CA 1
ATOM 1378 C C . VAL B 1 44 ? 10.438 -0.62 -13.523 1 98.88 44 VAL B C 1
ATOM 1380 O O . VAL B 1 44 ? 11.359 -0.537 -14.336 1 98.88 44 VAL B O 1
ATOM 1383 N N . SER B 1 45 ? 9.367 0.11 -13.594 1 98.56 45 SER B N 1
ATOM 1384 C CA . SER B 1 45 ? 9.203 1.207 -14.539 1 98.56 45 SER B CA 1
ATOM 1385 C C . SER B 1 45 ? 8.734 2.479 -13.836 1 98.56 45 SER B C 1
ATOM 1387 O O . SER B 1 45 ? 8.586 2.5 -12.617 1 98.56 45 SER B O 1
ATOM 1389 N N . ASP B 1 46 ? 8.492 3.547 -14.547 1 98 46 ASP B N 1
ATOM 1390 C CA . ASP B 1 46 ? 8.156 4.855 -13.992 1 98 46 ASP B CA 1
ATOM 1391 C C . ASP B 1 46 ? 6.895 4.785 -13.141 1 98 46 ASP B C 1
ATOM 1393 O O . ASP B 1 46 ? 6.797 5.449 -12.109 1 98 46 ASP B O 1
ATOM 1397 N N . GLU B 1 47 ? 5.961 3.961 -13.562 1 97.88 47 GLU B N 1
ATOM 1398 C CA . GLU B 1 47 ? 4.668 3.92 -12.883 1 97.88 47 GLU B CA 1
ATOM 1399 C C . GLU B 1 47 ? 4.777 3.244 -11.523 1 97.88 47 GLU B C 1
ATOM 1401 O O . GLU B 1 47 ? 3.84 3.287 -10.719 1 97.88 47 GLU B O 1
ATOM 1406 N N . HIS B 1 48 ? 5.992 2.621 -11.234 1 98.75 48 HIS B N 1
ATOM 1407 C CA . HIS B 1 48 ? 6.133 1.847 -10.008 1 98.75 48 HIS B CA 1
ATOM 1408 C C . HIS B 1 48 ? 6.953 2.604 -8.969 1 98.75 48 HIS B C 1
ATOM 1410 O O . HIS B 1 48 ? 7.027 2.191 -7.805 1 98.75 48 HIS B O 1
ATOM 1416 N N . VAL B 1 49 ? 7.668 3.676 -9.328 1 98.5 49 VAL B N 1
ATOM 1417 C CA . VAL B 1 49 ? 8.734 4.219 -8.5 1 98.5 49 VAL B CA 1
ATOM 1418 C C . VAL B 1 49 ? 8.258 5.488 -7.801 1 98.5 49 VAL B C 1
ATOM 1420 O O . VAL B 1 49 ? 7.199 6.027 -8.141 1 98.5 49 VAL B O 1
ATOM 1423 N N . ASN B 1 50 ? 8.977 5.867 -6.773 1 96.88 50 ASN B N 1
ATOM 1424 C CA . ASN B 1 50 ? 8.797 7.152 -6.109 1 96.88 50 ASN B CA 1
ATOM 1425 C C . ASN B 1 50 ? 9.562 8.266 -6.82 1 96.88 50 ASN B C 1
ATOM 1427 O O . ASN B 1 50 ? 10.125 8.047 -7.895 1 96.88 50 ASN B O 1
ATOM 1431 N N . VAL B 1 51 ? 9.523 9.438 -6.242 1 92.88 51 VAL B N 1
ATOM 1432 C CA . VAL B 1 51 ? 10.109 10.609 -6.883 1 92.88 51 VAL B CA 1
ATOM 1433 C C . VAL B 1 51 ? 11.625 10.461 -6.953 1 92.88 51 VAL B C 1
ATOM 1435 O O . VAL B 1 51 ? 12.289 11.164 -7.719 1 92.88 51 VAL B O 1
ATOM 1438 N N . MET B 1 52 ? 12.188 9.516 -6.164 1 92.25 52 MET B N 1
ATOM 1439 C CA . MET B 1 52 ? 13.633 9.281 -6.176 1 92.25 52 MET B CA 1
ATOM 1440 C C . MET B 1 52 ? 14 8.203 -7.188 1 92.25 52 MET B C 1
ATOM 1442 O O . MET B 1 52 ? 15.172 7.859 -7.332 1 92.25 52 MET B O 1
ATOM 1446 N N . GLY B 1 53 ? 13.07 7.605 -7.84 1 95.12 53 GLY B N 1
ATOM 1447 C CA . GLY B 1 53 ? 13.336 6.645 -8.898 1 95.12 53 GLY B CA 1
ATOM 1448 C C . GLY B 1 53 ? 13.508 5.227 -8.391 1 95.12 53 GLY B C 1
ATOM 1449 O O . GLY B 1 53 ? 14.039 4.371 -9.094 1 95.12 53 GLY B O 1
ATOM 1450 N N . THR B 1 54 ? 13.188 5.027 -7.18 1 97.69 54 THR B N 1
ATOM 1451 C CA . THR B 1 54 ? 13.219 3.674 -6.633 1 97.69 54 THR B CA 1
ATOM 1452 C C . THR B 1 54 ? 11.805 3.178 -6.348 1 97.69 54 THR B C 1
ATOM 1454 O O . THR B 1 54 ? 10.859 3.969 -6.301 1 97.69 54 THR B O 1
ATOM 1457 N N . LEU B 1 55 ? 11.68 1.863 -6.219 1 98.81 55 LEU B N 1
ATOM 1458 C CA . LEU B 1 55 ? 10.375 1.236 -6.023 1 98.81 55 LEU B CA 1
ATOM 1459 C C . LEU B 1 55 ? 9.633 1.873 -4.852 1 98.81 55 LEU B C 1
ATOM 1461 O O . LEU B 1 55 ? 10.18 1.966 -3.748 1 98.81 55 LEU B O 1
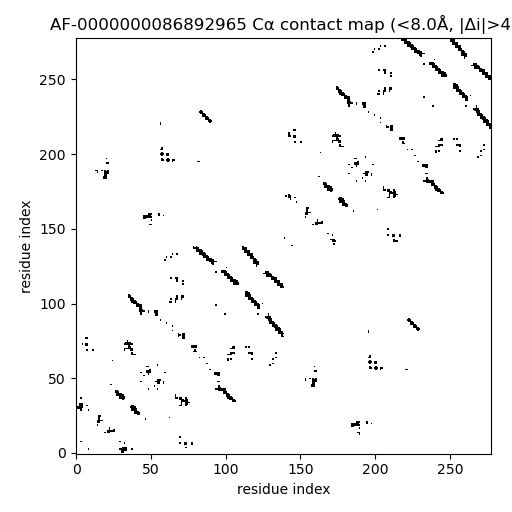ATOM 1465 N N . HIS B 1 56 ? 8.453 2.352 -5.129 1 98.81 56 HIS B N 1
ATOM 1466 C CA . HIS B 1 56 ? 7.637 3.043 -4.137 1 98.81 56 HIS B CA 1
ATOM 1467 C C . HIS B 1 56 ? 7.184 2.092 -3.035 1 98.81 56 HIS B C 1
ATOM 1469 O O . HIS B 1 56 ? 6.746 0.974 -3.314 1 98.81 56 HIS B O 1
ATOM 1475 N N . GLY B 1 57 ? 7.215 2.516 -1.786 1 98.69 57 GLY B N 1
ATOM 1476 C CA . GLY B 1 57 ? 6.758 1.699 -0.674 1 98.69 57 GLY B CA 1
ATOM 1477 C C . GLY B 1 57 ? 5.297 1.301 -0.79 1 98.69 57 GLY B C 1
ATOM 1478 O O . GLY B 1 57 ? 4.934 0.162 -0.489 1 98.69 57 GLY B O 1
ATOM 1479 N N . GLY B 1 58 ? 4.477 2.256 -1.173 1 98.81 58 GLY B N 1
ATOM 1480 C CA . GLY B 1 58 ? 3.068 1.972 -1.401 1 98.81 58 GLY B CA 1
ATOM 1481 C C . GLY B 1 58 ? 2.838 0.926 -2.477 1 98.81 58 GLY B C 1
ATOM 1482 O O . GLY B 1 58 ? 1.979 0.055 -2.328 1 98.81 58 GLY B O 1
ATOM 1483 N N . PHE B 1 59 ? 3.584 1.016 -3.582 1 98.94 59 PHE B N 1
ATOM 1484 C CA . PHE B 1 59 ? 3.428 0.014 -4.629 1 98.94 59 PHE B CA 1
ATOM 1485 C C . PHE B 1 59 ? 3.891 -1.354 -4.145 1 98.94 59 PHE B C 1
ATOM 1487 O O . PHE B 1 59 ? 3.246 -2.367 -4.418 1 98.94 59 PHE B O 1
ATOM 1494 N N . THR B 1 60 ? 5.023 -1.391 -3.441 1 98.94 60 THR B N 1
ATOM 1495 C CA . THR B 1 60 ? 5.496 -2.631 -2.838 1 98.94 60 THR B CA 1
ATOM 1496 C C . THR B 1 60 ? 4.406 -3.266 -1.9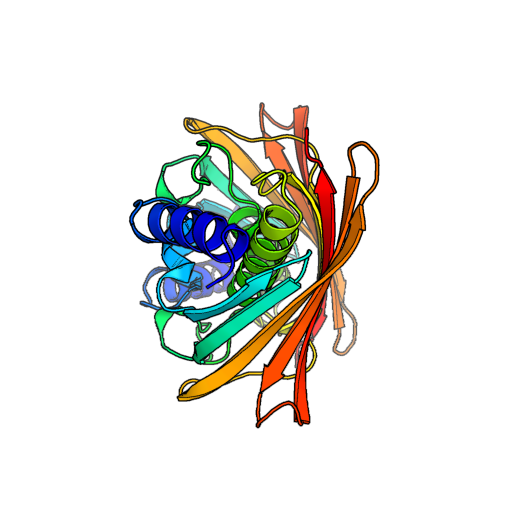79 1 98.94 60 THR B C 1
ATOM 1498 O O . THR B 1 60 ? 4.121 -4.457 -2.109 1 98.94 60 THR B O 1
ATOM 1501 N N . SER B 1 61 ? 3.766 -2.461 -1.134 1 98.94 61 SER B N 1
ATOM 1502 C CA . SER B 1 61 ? 2.691 -2.949 -0.277 1 98.94 61 SER B CA 1
ATOM 1503 C C . SER B 1 61 ? 1.502 -3.432 -1.102 1 98.94 61 SER B C 1
ATOM 1505 O O . SER B 1 61 ? 0.864 -4.43 -0.758 1 98.94 61 SER B O 1
ATOM 1507 N N . THR B 1 62 ? 1.215 -2.73 -2.186 1 98.88 62 THR B N 1
ATOM 1508 C CA . THR B 1 62 ? 0.106 -3.09 -3.062 1 98.88 62 THR B CA 1
ATOM 1509 C C . THR B 1 62 ? 0.363 -4.434 -3.736 1 98.88 62 THR B C 1
ATOM 1511 O O . THR B 1 62 ? -0.532 -5.277 -3.811 1 98.88 62 THR B O 1
ATOM 1514 N N . VAL B 1 63 ? 1.594 -4.641 -4.227 1 98.88 63 VAL B N 1
ATOM 1515 C CA . VAL B 1 63 ? 1.962 -5.895 -4.871 1 98.88 63 VAL B CA 1
ATOM 1516 C C . VAL B 1 63 ? 1.807 -7.051 -3.881 1 98.88 63 VAL B C 1
ATOM 1518 O O . VAL B 1 63 ? 1.246 -8.094 -4.219 1 98.88 63 VAL B O 1
ATOM 1521 N N . ILE B 1 64 ? 2.268 -6.867 -2.684 1 98.94 64 ILE B N 1
ATOM 1522 C CA . ILE B 1 64 ? 2.15 -7.883 -1.642 1 98.94 64 ILE B CA 1
ATOM 1523 C C . ILE B 1 64 ? 0.675 -8.164 -1.358 1 98.94 64 ILE B C 1
ATOM 1525 O O . ILE B 1 64 ? 0.257 -9.32 -1.297 1 98.94 64 ILE B O 1
ATOM 1529 N N . ASP B 1 65 ? -0.136 -7.145 -1.205 1 98.88 65 ASP B N 1
ATOM 1530 C CA . ASP B 1 65 ? -1.575 -7.238 -0.98 1 98.88 65 ASP B CA 1
ATOM 1531 C C . ASP B 1 65 ? -2.254 -8.039 -2.09 1 98.88 65 ASP B C 1
ATOM 1533 O O . ASP B 1 65 ? -2.971 -9.008 -1.815 1 98.88 65 ASP B O 1
ATOM 1537 N N . CYS B 1 66 ? -1.96 -7.711 -3.311 1 98.25 66 CYS B N 1
ATOM 1538 C CA . CYS B 1 66 ? -2.658 -8.297 -4.449 1 98.25 66 CYS B CA 1
ATOM 1539 C C . CYS B 1 66 ? -2.199 -9.727 -4.699 1 98.25 66 CYS B C 1
ATOM 1541 O O . CYS B 1 66 ? -3.021 -10.633 -4.832 1 98.25 66 CYS B O 1
ATOM 1543 N N . VAL B 1 67 ? -0.91 -9.969 -4.715 1 98.19 67 VAL B N 1
ATOM 1544 C CA . VAL B 1 67 ? -0.403 -11.281 -5.113 1 98.19 67 VAL B CA 1
ATOM 1545 C C . VAL B 1 67 ? -0.716 -12.305 -4.023 1 98.19 67 VAL B C 1
ATOM 1547 O O . VAL B 1 67 ? -0.991 -13.469 -4.32 1 98.19 67 VAL B O 1
ATOM 1550 N N . SER B 1 68 ? -0.706 -11.891 -2.74 1 98.19 68 SER B N 1
ATOM 1551 C CA . SER B 1 68 ? -1.174 -12.805 -1.702 1 98.19 68 SER B CA 1
ATOM 1552 C C . SER B 1 68 ? -2.652 -13.125 -1.879 1 98.19 68 SER B C 1
ATOM 1554 O O . SER B 1 68 ? -3.078 -14.258 -1.629 1 98.19 68 SER B O 1
ATOM 1556 N N . GLY B 1 69 ? -3.49 -12.133 -2.285 1 96.31 69 GLY B N 1
ATOM 1557 C CA . GLY B 1 69 ? -4.879 -12.414 -2.605 1 96.31 69 GLY B CA 1
ATOM 1558 C C . GLY B 1 69 ? -5.047 -13.414 -3.729 1 96.31 69 GLY B C 1
ATOM 1559 O O . GLY B 1 69 ? -5.918 -14.289 -3.668 1 96.31 69 GLY B O 1
ATOM 1560 N N . TYR B 1 70 ? -4.172 -13.281 -4.754 1 96.12 70 TYR B N 1
ATOM 1561 C CA . TYR B 1 70 ? -4.211 -14.234 -5.859 1 96.12 70 TYR B CA 1
ATOM 1562 C C . TYR B 1 70 ? -3.846 -15.633 -5.391 1 96.12 70 TYR B C 1
ATOM 1564 O O . TYR B 1 70 ? -4.445 -16.625 -5.828 1 96.12 70 TYR B O 1
ATOM 1572 N N . ALA B 1 71 ? -2.822 -15.719 -4.543 1 96 71 ALA B N 1
ATOM 1573 C CA . ALA B 1 71 ? -2.457 -17.016 -3.967 1 96 71 ALA B CA 1
ATOM 1574 C C . ALA B 1 71 ? -3.633 -17.625 -3.219 1 96 71 ALA B C 1
ATOM 1576 O O . ALA B 1 71 ? -3.943 -18.812 -3.406 1 96 71 ALA B O 1
ATOM 1577 N N . LEU B 1 72 ? -4.301 -16.844 -2.445 1 95.31 72 LEU B N 1
ATOM 1578 C CA . LEU B 1 72 ? -5.441 -17.328 -1.678 1 95.31 72 LEU B CA 1
ATOM 1579 C C . LEU B 1 72 ? -6.555 -17.812 -2.604 1 95.31 72 LEU B C 1
ATOM 1581 O O . LEU B 1 72 ? -7.148 -18.875 -2.373 1 95.31 72 LEU B O 1
ATOM 1585 N N . ALA B 1 73 ? -6.832 -17.047 -3.645 1 92.81 73 ALA B N 1
ATOM 1586 C CA . ALA B 1 73 ? -7.871 -17.406 -4.605 1 92.81 73 ALA B CA 1
ATOM 1587 C C . ALA B 1 73 ? -7.574 -18.766 -5.238 1 92.81 73 ALA B C 1
ATOM 1589 O O . ALA B 1 73 ? -8.492 -19.484 -5.648 1 92.81 73 ALA B O 1
ATOM 1590 N N . SER B 1 74 ? -6.34 -19.156 -5.297 1 92.75 74 SER B N 1
ATOM 1591 C CA . SER B 1 74 ? -5.93 -20.375 -5.98 1 92.75 74 SER B CA 1
ATOM 1592 C C . SER B 1 74 ? -6.148 -21.609 -5.098 1 92.75 74 SER B C 1
ATOM 1594 O O . SER B 1 74 ? -6.008 -22.734 -5.559 1 92.75 74 SER B O 1
ATOM 1596 N N . VAL B 1 75 ? -6.449 -21.406 -3.77 1 88.94 75 VAL B N 1
ATOM 1597 C CA . VAL B 1 75 ? -6.719 -22.531 -2.879 1 88.94 75 VAL B CA 1
ATOM 1598 C C . VAL B 1 75 ? -8.031 -23.203 -3.275 1 88.94 75 VAL B C 1
ATOM 1600 O O . VAL B 1 75 ? -8.25 -24.375 -2.984 1 88.94 75 VAL B O 1
ATOM 1603 N N . GLY B 1 76 ? -8.938 -22.562 -4.074 1 75.75 76 GLY B N 1
ATOM 1604 C CA . GLY B 1 76 ? -10.133 -23.219 -4.57 1 75.75 76 GLY B CA 1
ATOM 1605 C C . GLY B 1 76 ? -11.398 -22.406 -4.348 1 75.75 76 GLY B C 1
ATOM 1606 O O . GLY B 1 76 ? -12.445 -22.703 -4.922 1 75.75 76 GLY B O 1
ATOM 1607 N N . THR B 1 77 ? -11.375 -21.453 -3.412 1 65.69 77 THR B N 1
ATOM 1608 C CA . THR B 1 77 ? -12.609 -20.719 -3.148 1 65.69 77 THR B CA 1
ATOM 1609 C C . THR B 1 77 ? -12.805 -19.609 -4.168 1 65.69 77 THR B C 1
ATOM 1611 O O . THR B 1 77 ? -13.922 -19.109 -4.348 1 65.69 77 THR B O 1
ATOM 1614 N N . GLY B 1 78 ? -11.719 -19.281 -4.93 1 71.81 78 GLY B N 1
ATOM 1615 C CA . GLY B 1 78 ? -11.766 -18.141 -5.832 1 71.81 78 GLY B CA 1
ATOM 1616 C C . GLY B 1 78 ? -11.867 -16.812 -5.105 1 71.81 78 GLY B C 1
ATOM 1617 O O . GLY B 1 78 ? -11.812 -15.758 -5.734 1 71.81 78 GLY B O 1
ATOM 1618 N N . ALA B 1 79 ? -11.961 -16.969 -3.812 1 82 79 ALA B N 1
ATOM 1619 C CA . ALA B 1 79 ? -12.141 -15.742 -3.047 1 82 79 ALA B CA 1
ATOM 1620 C C . ALA B 1 79 ? -10.805 -15.039 -2.824 1 82 79 ALA B C 1
ATOM 1622 O O . ALA B 1 79 ? -9.82 -15.672 -2.436 1 82 79 ALA B O 1
ATOM 1623 N N . LEU B 1 80 ? -10.719 -13.734 -3.098 1 88 80 LEU B N 1
ATOM 1624 C CA . LEU B 1 80 ? -9.523 -12.93 -2.883 1 88 80 LEU B CA 1
ATOM 1625 C C . LEU B 1 80 ? -9.336 -12.617 -1.402 1 88 80 LEU B C 1
ATOM 1627 O O . LEU B 1 80 ? -8.211 -12.398 -0.947 1 88 80 LEU B O 1
ATOM 1631 N N . GLY B 1 81 ? -10.523 -12.641 -0.652 1 92.88 81 GLY B N 1
ATOM 1632 C CA . GLY B 1 81 ? -10.492 -12.242 0.746 1 92.88 81 GLY B CA 1
ATOM 1633 C C . GLY B 1 81 ? -10.383 -10.742 0.936 1 92.88 81 GLY B C 1
ATOM 1634 O O . GLY B 1 81 ? -10.203 -10 -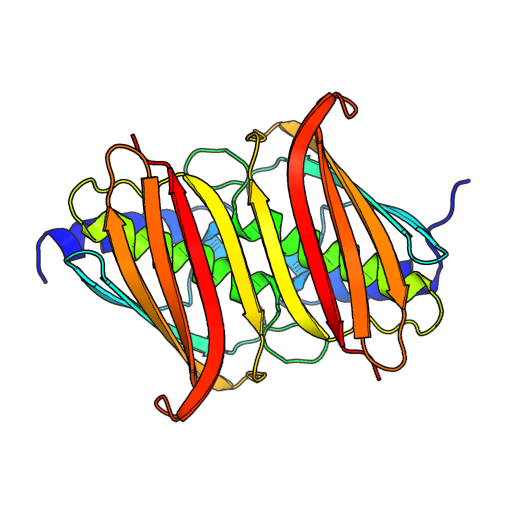0.032 1 92.88 81 GLY B O 1
ATOM 1635 N N . VAL B 1 82 ? -10.617 -10.359 2.178 1 96.25 82 VAL B N 1
ATOM 1636 C CA . VAL B 1 82 ? -10.438 -8.969 2.58 1 96.25 82 VAL B CA 1
ATOM 1637 C C . VAL B 1 82 ? -9.336 -8.875 3.637 1 96.25 82 VAL B C 1
ATOM 1639 O O . VAL B 1 82 ? -9.234 -9.734 4.512 1 96.25 82 VAL B O 1
ATOM 1642 N N . SER B 1 83 ? -8.523 -7.891 3.5 1 98.31 83 SER B N 1
ATOM 1643 C CA . SER B 1 83 ? -7.367 -7.762 4.379 1 98.31 83 SER B CA 1
ATOM 1644 C C . SER B 1 83 ? -7.789 -7.469 5.812 1 98.31 83 SER B C 1
ATOM 1646 O O . SER B 1 83 ? -8.672 -6.641 6.051 1 98.31 83 SER B O 1
ATOM 1648 N N . VAL B 1 84 ? -7.137 -8.148 6.734 1 98.69 84 VAL B N 1
ATOM 1649 C CA . VAL B 1 84 ? -7.293 -7.906 8.164 1 98.69 84 VAL B CA 1
ATOM 1650 C C . VAL B 1 84 ? -6.023 -7.27 8.719 1 98.69 84 VAL B C 1
ATOM 1652 O O . VAL B 1 84 ? -6.09 -6.352 9.539 1 98.69 84 VAL B O 1
ATOM 1655 N N . ASP B 1 85 ? -4.883 -7.844 8.258 1 98.88 85 ASP B N 1
ATOM 1656 C CA . ASP B 1 85 ? -3.576 -7.355 8.68 1 98.88 85 ASP B CA 1
ATOM 1657 C C . ASP B 1 85 ? -2.541 -7.523 7.566 1 98.88 85 ASP B C 1
ATOM 1659 O O . ASP B 1 85 ? -2.496 -8.562 6.902 1 98.88 85 ASP B O 1
ATOM 1663 N N . LEU B 1 86 ? -1.765 -6.488 7.359 1 98.94 86 LEU B N 1
ATOM 1664 C CA . LEU B 1 86 ? -0.67 -6.508 6.395 1 98.94 86 LEU B CA 1
ATOM 1665 C C . LEU B 1 86 ? 0.595 -5.906 6.996 1 98.94 86 LEU B C 1
ATOM 1667 O O . LEU B 1 86 ? 0.586 -4.758 7.453 1 98.94 86 LEU B O 1
ATOM 1671 N N . HIS B 1 87 ? 1.611 -6.727 7.055 1 99 87 HIS B N 1
ATOM 1672 C CA . HIS B 1 87 ? 2.912 -6.289 7.547 1 99 87 HIS B CA 1
ATOM 1673 C C . HIS B 1 87 ? 3.982 -6.414 6.469 1 99 87 HIS B C 1
ATOM 1675 O O . HIS B 1 87 ? 4.148 -7.484 5.875 1 99 87 HIS B O 1
ATOM 1681 N N . VAL B 1 88 ? 4.684 -5.309 6.188 1 98.94 88 VAL B N 1
ATOM 1682 C CA . VAL B 1 88 ? 5.719 -5.281 5.16 1 98.94 88 VAL B CA 1
ATOM 1683 C C . VAL B 1 88 ? 7.047 -4.848 5.777 1 98.94 88 VAL B C 1
ATOM 1685 O O . VAL B 1 88 ? 7.117 -3.812 6.445 1 98.94 88 VAL B O 1
ATOM 1688 N N . THR B 1 89 ? 8.047 -5.633 5.633 1 98.94 89 THR B N 1
ATOM 1689 C CA . THR B 1 89 ? 9.422 -5.266 5.953 1 98.94 89 THR B CA 1
ATOM 1690 C C . THR B 1 89 ? 10.203 -4.934 4.688 1 98.94 89 THR B C 1
ATOM 1692 O O . THR B 1 89 ? 10.32 -5.77 3.787 1 98.94 89 THR B O 1
ATOM 1695 N N . PHE B 1 90 ? 10.695 -3.715 4.625 1 98.88 90 PHE B N 1
ATOM 1696 C CA . PHE B 1 90 ? 11.461 -3.258 3.471 1 98.88 90 PHE B CA 1
ATOM 1697 C C . PHE B 1 90 ? 12.953 -3.471 3.697 1 98.88 90 PHE B C 1
ATOM 1699 O O . PHE B 1 90 ? 13.492 -3.061 4.727 1 98.88 90 PHE B O 1
ATOM 1706 N N . MET B 1 91 ? 13.602 -4.078 2.723 1 98.62 91 MET B N 1
ATOM 1707 C CA . MET B 1 91 ? 14.992 -4.465 2.959 1 98.62 91 MET B CA 1
ATOM 1708 C C . MET B 1 91 ? 15.922 -3.797 1.95 1 98.62 91 MET B C 1
ATOM 1710 O O . MET B 1 91 ? 16.75 -2.973 2.322 1 98.62 91 MET B O 1
ATOM 1714 N N . LYS B 1 92 ? 15.766 -4.102 0.689 1 98.56 92 LYS B N 1
ATOM 1715 C CA . LYS B 1 92 ? 16.562 -3.465 -0.349 1 98.56 92 LYS B CA 1
ATOM 1716 C C . LYS B 1 92 ? 15.688 -2.711 -1.343 1 98.56 92 LYS B C 1
ATOM 1718 O O . LYS B 1 92 ? 14.562 -3.121 -1.614 1 98.56 92 LYS B O 1
ATOM 1723 N N . THR B 1 93 ? 16.266 -1.691 -1.93 1 98.06 93 THR B N 1
ATOM 1724 C CA . THR B 1 93 ? 15.562 -0.925 -2.949 1 98.06 93 THR B CA 1
ATOM 1725 C C . THR B 1 93 ? 15.648 -1.617 -4.305 1 98.06 93 THR B C 1
ATOM 1727 O O . THR B 1 93 ? 16.516 -2.471 -4.516 1 98.06 93 THR B O 1
ATOM 1730 N N . ALA B 1 94 ? 14.703 -1.381 -5.191 1 98.75 94 ALA B N 1
ATOM 1731 C CA . ALA B 1 94 ? 14.75 -1.767 -6.598 1 98.75 94 ALA B CA 1
ATOM 1732 C C . ALA B 1 94 ? 14.602 -0.55 -7.508 1 98.75 94 ALA B C 1
ATOM 1734 O O . ALA B 1 94 ? 13.758 0.317 -7.262 1 98.75 94 ALA B O 1
ATOM 1735 N N . SER B 1 95 ? 15.43 -0.44 -8.508 1 98.56 95 SER B N 1
ATOM 1736 C CA . SER B 1 95 ? 15.469 0.718 -9.398 1 98.56 95 SER B CA 1
ATOM 1737 C C . SER B 1 95 ? 14.852 0.392 -10.75 1 98.56 95 SER B C 1
ATOM 1739 O O . SER B 1 95 ? 14.68 -0.779 -11.102 1 98.56 95 SER B O 1
ATOM 1741 N N . ILE B 1 96 ? 14.562 1.452 -11.484 1 98.44 96 ILE B N 1
ATOM 1742 C CA . ILE B 1 96 ? 14.008 1.316 -12.828 1 98.44 96 ILE B CA 1
ATOM 1743 C C . ILE B 1 96 ? 14.891 0.388 -13.656 1 98.44 96 ILE B C 1
ATOM 1745 O O . ILE B 1 96 ? 16.125 0.497 -13.625 1 98.44 96 ILE B O 1
ATOM 1749 N N . GLY B 1 97 ? 14.258 -0.517 -14.305 1 98.62 97 GLY B N 1
ATOM 1750 C CA . GLY B 1 97 ? 14.969 -1.452 -15.164 1 98.62 97 GLY B CA 1
ATOM 1751 C C . GLY B 1 97 ? 15.242 -2.785 -14.5 1 98.62 97 GLY B C 1
ATOM 1752 O O . GLY B 1 97 ? 15.508 -3.783 -15.172 1 98.62 97 GLY B O 1
ATOM 1753 N N . GLU B 1 98 ? 15.219 -2.873 -13.195 1 98.81 98 GLU B N 1
ATOM 1754 C CA . GLU B 1 98 ? 15.453 -4.125 -12.484 1 98.81 98 GLU B CA 1
ATOM 1755 C C . GLU B 1 98 ? 14.203 -5.004 -12.484 1 98.81 98 GLU B C 1
ATOM 1757 O O . GLU B 1 98 ? 13.078 -4.496 -12.477 1 98.81 98 GLU B O 1
ATOM 1762 N N . VAL B 1 99 ? 14.43 -6.289 -12.539 1 98.88 99 VAL B N 1
ATOM 1763 C CA . VAL B 1 99 ? 13.336 -7.258 -12.492 1 98.88 99 VAL B CA 1
ATOM 1764 C C . VAL B 1 99 ? 13.086 -7.684 -11.047 1 98.88 99 VAL B C 1
ATOM 1766 O O . VAL B 1 99 ? 14.008 -8.094 -10.344 1 98.88 99 VAL B O 1
ATOM 1769 N N . VAL B 1 100 ? 11.828 -7.566 -10.625 1 98.94 100 VAL B N 1
ATOM 1770 C CA . VAL B 1 100 ? 11.414 -7.988 -9.297 1 98.94 100 VAL B CA 1
ATOM 1771 C C . VAL B 1 100 ? 10.477 -9.188 -9.398 1 98.94 100 VAL B C 1
ATOM 1773 O O . VAL B 1 100 ? 9.547 -9.188 -10.211 1 98.94 100 VAL B O 1
ATOM 1776 N N . THR B 1 101 ? 10.773 -10.18 -8.633 1 98.94 101 THR B N 1
ATOM 1777 C CA . THR B 1 101 ? 9.938 -11.375 -8.555 1 98.94 101 THR B CA 1
ATOM 1778 C C . THR B 1 101 ? 9.188 -11.422 -7.227 1 98.94 101 THR B C 1
ATOM 1780 O O . THR B 1 101 ? 9.75 -11.125 -6.176 1 98.94 101 THR B O 1
ATOM 1783 N N . ILE B 1 102 ? 7.91 -11.789 -7.293 1 98.88 102 ILE B N 1
ATOM 1784 C CA . ILE B 1 102 ? 7.047 -11.906 -6.125 1 98.88 102 ILE B CA 1
ATOM 1785 C C . ILE B 1 102 ? 6.629 -13.367 -5.934 1 98.88 102 ILE B C 1
ATOM 1787 O O . ILE B 1 102 ? 6.133 -14 -6.867 1 98.88 102 ILE B O 1
ATOM 1791 N N . ASP B 1 103 ? 6.836 -13.859 -4.793 1 98.88 103 ASP B N 1
ATOM 1792 C CA . ASP B 1 103 ? 6.434 -15.211 -4.43 1 98.88 103 ASP B CA 1
ATOM 1793 C C . ASP B 1 103 ? 5.523 -15.203 -3.203 1 98.88 103 ASP B C 1
ATOM 1795 O O . ASP B 1 103 ? 5.969 -14.891 -2.096 1 98.88 103 ASP B O 1
ATOM 1799 N N . ALA B 1 104 ? 4.254 -15.539 -3.396 1 98.81 104 ALA B N 1
ATOM 1800 C CA . ALA B 1 104 ? 3.271 -15.562 -2.314 1 98.81 104 ALA B CA 1
ATOM 1801 C C . ALA B 1 104 ? 2.861 -17 -1.987 1 98.81 104 ALA B C 1
ATOM 1803 O O . ALA B 1 104 ? 2.693 -17.828 -2.889 1 98.81 104 ALA B O 1
ATOM 1804 N N . SER B 1 105 ? 2.691 -17.234 -0.696 1 98.75 105 SER B N 1
ATOM 1805 C CA . SER B 1 105 ? 2.289 -18.562 -0.23 1 98.75 105 SER B CA 1
ATOM 1806 C C . SER B 1 105 ? 1.251 -18.453 0.883 1 98.75 105 SER B C 1
ATOM 1808 O O . SER B 1 105 ? 1.433 -17.703 1.844 1 98.75 105 SER B O 1
ATOM 1810 N N . THR B 1 106 ? 0.233 -19.266 0.734 1 97.69 106 THR B N 1
ATOM 1811 C CA . THR B 1 106 ? -0.735 -19.422 1.813 1 97.69 106 THR B CA 1
ATOM 1812 C C . THR B 1 106 ? -0.245 -20.453 2.83 1 97.69 106 THR B C 1
ATOM 1814 O O . THR B 1 106 ? -0.177 -21.641 2.531 1 97.69 106 THR B O 1
ATOM 1817 N N . LYS B 1 107 ? 0.016 -19.953 4.031 1 98.56 107 LYS B N 1
ATOM 1818 C CA . LYS B 1 107 ? 0.647 -20.812 5.027 1 98.56 107 LYS B CA 1
ATOM 1819 C C . LYS B 1 107 ? -0.396 -21.594 5.82 1 98.56 107 LYS B C 1
ATOM 1821 O O . LYS B 1 107 ? -0.122 -22.688 6.297 1 98.56 107 LYS B O 1
ATOM 1826 N N . ARG B 1 108 ? -1.569 -21.016 5.914 1 97 108 ARG B N 1
ATOM 1827 C CA . ARG B 1 108 ? -2.658 -21.641 6.656 1 97 108 ARG B CA 1
ATOM 1828 C C . ARG B 1 108 ? -4.012 -21.078 6.219 1 97 108 ARG B C 1
ATOM 1830 O O . ARG B 1 108 ? -4.148 -19.875 5.992 1 97 108 ARG B O 1
ATOM 1837 N N . VAL B 1 109 ? -4.93 -21.969 6.008 1 95.06 109 VAL B N 1
ATOM 1838 C CA . VAL B 1 109 ? -6.32 -21.609 5.77 1 95.06 109 VAL B CA 1
ATOM 1839 C C . VAL B 1 109 ? -7.195 -22.141 6.902 1 95.06 109 VAL B C 1
ATOM 1841 O O . VAL B 1 109 ? -7.25 -23.344 7.145 1 95.06 109 VAL B O 1
ATOM 1844 N N . GLY B 1 110 ? -7.73 -21.156 7.574 1 93.62 110 GLY B N 1
ATOM 1845 C CA . GLY B 1 110 ? -8.688 -21.547 8.594 1 93.62 110 GLY B CA 1
ATOM 1846 C C . GLY B 1 110 ? -10.125 -21.547 8.094 1 93.62 110 GLY B C 1
ATOM 1847 O O . GLY B 1 110 ? -10.375 -21.781 6.91 1 93.62 110 GLY B O 1
ATOM 1848 N N . LYS B 1 111 ? -11.078 -21.391 9.039 1 92.69 111 LYS B N 1
ATOM 1849 C CA . LYS B 1 111 ? -12.484 -21.359 8.664 1 92.69 111 LYS B CA 1
ATOM 1850 C C . LYS B 1 111 ? -12.836 -20.062 7.941 1 92.69 111 LYS B C 1
ATOM 1852 O O . LYS B 1 111 ? -13.516 -20.078 6.914 1 92.69 111 LYS B O 1
ATOM 1857 N N . LYS B 1 112 ? -12.258 -18.953 8.445 1 94.75 112 LYS B N 1
ATOM 1858 C CA . LYS B 1 112 ? -12.609 -17.656 7.883 1 94.75 112 LYS B CA 1
ATOM 1859 C C . LYS B 1 112 ? -11.367 -16.828 7.605 1 94.75 112 LYS B C 1
ATOM 1861 O O . LYS B 1 112 ? -11.438 -15.805 6.918 1 94.75 112 LYS B O 1
ATOM 1866 N N . LEU B 1 113 ? -10.203 -17.312 8.234 1 96.75 113 LEU B N 1
ATOM 1867 C CA . LEU B 1 113 ? -8.969 -16.547 8.102 1 96.75 113 LEU B CA 1
ATOM 1868 C C . LEU B 1 113 ? -7.906 -17.344 7.359 1 96.75 113 LEU B C 1
ATOM 1870 O O . LEU B 1 113 ? -7.824 -18.562 7.516 1 96.75 113 LEU B O 1
ATOM 1874 N N . ALA B 1 114 ? -7.176 -16.656 6.598 1 97.38 114 ALA B N 1
ATOM 1875 C CA . ALA B 1 114 ? -5.996 -17.234 5.961 1 97.38 114 ALA B CA 1
ATOM 1876 C C . ALA B 1 114 ? -4.754 -16.406 6.242 1 97.38 114 ALA B C 1
ATOM 1878 O O . ALA B 1 114 ? -4.84 -15.18 6.391 1 97.38 114 ALA B O 1
ATOM 1879 N N . PHE B 1 115 ? -3.635 -17.047 6.367 1 98.62 115 PHE B N 1
ATOM 1880 C CA . PHE B 1 115 ? -2.348 -16.422 6.668 1 98.62 115 PHE B CA 1
ATOM 1881 C C . PHE B 1 115 ? -1.358 -16.656 5.531 1 98.62 115 PHE B C 1
ATOM 1883 O O . PHE B 1 115 ? -1.084 -17.812 5.168 1 98.62 115 PHE B O 1
ATOM 1890 N N . LEU B 1 116 ? -0.89 -15.57 4.969 1 98.75 116 LEU B N 1
ATOM 1891 C CA . LEU B 1 116 ? -0.019 -15.656 3.801 1 98.75 116 LEU B CA 1
ATOM 1892 C C . LEU B 1 116 ? 1.31 -14.953 4.059 1 98.75 116 LEU B C 1
ATOM 1894 O O . LEU B 1 116 ? 1.37 -14 4.828 1 98.75 116 LEU B O 1
ATOM 1898 N N . THR B 1 117 ? 2.342 -15.453 3.43 1 98.94 117 THR B N 1
ATOM 1899 C CA . THR B 1 117 ? 3.633 -14.781 3.373 1 98.94 117 THR B CA 1
ATOM 1900 C C . THR B 1 117 ? 4.012 -14.453 1.93 1 98.94 117 THR B C 1
ATOM 1902 O O . THR B 1 117 ? 3.605 -15.164 1.003 1 98.94 117 THR B O 1
ATOM 1905 N N . VAL B 1 118 ? 4.691 -13.383 1.666 1 98.94 118 VAL B N 1
ATOM 1906 C CA . VAL B 1 118 ? 5.125 -12.93 0.35 1 98.94 118 VAL B CA 1
ATOM 1907 C C . VAL B 1 118 ? 6.59 -12.492 0.41 1 98.94 118 VAL B C 1
ATOM 1909 O O . VAL B 1 118 ? 7.008 -11.828 1.363 1 98.94 118 VAL B O 1
ATOM 1912 N N . GLU B 1 119 ? 7.32 -12.883 -0.527 1 98.94 119 GLU B N 1
ATOM 1913 C CA . GLU B 1 119 ? 8.703 -12.43 -0.686 1 98.94 119 GLU B CA 1
ATOM 1914 C C . GLU B 1 119 ? 8.906 -11.742 -2.033 1 98.94 119 GLU B C 1
ATOM 1916 O O . GLU B 1 119 ? 8.531 -12.289 -3.076 1 98.94 119 GLU B O 1
ATOM 1921 N N . LEU B 1 120 ? 9.391 -10.516 -2.059 1 98.94 120 LEU B N 1
ATOM 1922 C CA . LEU B 1 120 ? 9.859 -9.82 -3.25 1 98.94 120 LEU B CA 1
ATOM 1923 C C . LEU B 1 120 ? 11.383 -9.891 -3.357 1 98.94 120 LEU B C 1
ATOM 1925 O O . LEU B 1 120 ? 12.086 -9.516 -2.418 1 98.94 120 LEU B O 1
ATOM 1929 N N . THR B 1 121 ? 11.859 -10.328 -4.465 1 98.94 121 THR B N 1
ATOM 1930 C CA . THR B 1 121 ? 13.297 -10.445 -4.66 1 98.94 121 THR B CA 1
ATOM 1931 C C . THR B 1 121 ? 13.711 -9.859 -6.008 1 98.94 121 THR B C 1
ATOM 1933 O O . THR B 1 121 ? 12.867 -9.633 -6.879 1 98.94 121 THR B O 1
ATOM 1936 N N . LYS B 1 122 ? 14.961 -9.539 -6.145 1 98.88 122 LYS B N 1
ATOM 1937 C CA . LYS B 1 122 ? 15.617 -9.172 -7.398 1 98.88 122 LYS B CA 1
ATOM 1938 C C . LYS B 1 122 ? 16.953 -9.883 -7.551 1 98.88 122 LYS B C 1
ATOM 1940 O O . LYS B 1 122 ? 17.344 -10.68 -6.695 1 98.88 122 LYS B O 1
ATOM 1945 N N . ASN B 1 123 ? 17.609 -9.664 -8.641 1 98.38 123 ASN B N 1
ATOM 1946 C CA . ASN B 1 123 ? 18.875 -10.312 -8.906 1 98.38 123 ASN B CA 1
ATOM 1947 C C . ASN B 1 123 ? 18.766 -11.836 -8.805 1 98.38 123 ASN B C 1
ATOM 1949 O O . ASN B 1 123 ? 19.547 -12.477 -8.102 1 98.38 123 ASN B O 1
ATOM 1953 N N . GLU B 1 124 ? 17.766 -12.352 -9.508 1 96.62 124 GLU B N 1
ATOM 1954 C CA . GLU B 1 124 ? 17.531 -13.789 -9.602 1 96.62 124 GLU B CA 1
ATOM 1955 C C . GLU B 1 124 ? 17.375 -14.414 -8.219 1 96.62 124 GLU B C 1
ATOM 1957 O O . GLU B 1 124 ? 17.922 -15.484 -7.949 1 96.62 124 GLU B O 1
ATOM 1962 N N . GLY B 1 125 ? 16.781 -13.758 -7.352 1 97.81 125 GLY B N 1
ATOM 1963 C CA . GLY B 1 125 ? 16.438 -14.297 -6.051 1 97.81 125 GLY B CA 1
ATOM 1964 C C . GLY B 1 125 ? 17.484 -14.062 -4.992 1 97.81 125 GLY B C 1
ATOM 1965 O O . GLY B 1 125 ? 17.281 -14.367 -3.816 1 97.81 125 GLY B O 1
ATOM 1966 N N . LYS B 1 126 ? 18.594 -13.336 -5.297 1 98.06 126 LYS B N 1
ATOM 1967 C CA . LYS B 1 126 ? 19.719 -13.188 -4.379 1 98.06 126 LYS B CA 1
ATOM 1968 C C . LYS B 1 126 ? 19.469 -12.055 -3.389 1 98.06 126 LYS B C 1
ATOM 1970 O O . LYS B 1 126 ? 19.969 -12.094 -2.262 1 98.06 126 LYS B O 1
ATOM 1975 N N . ASP B 1 127 ? 18.766 -11.016 -3.857 1 98.81 127 ASP B N 1
ATOM 1976 C CA . ASP B 1 127 ? 18.5 -9.859 -3.014 1 98.81 127 ASP B CA 1
ATOM 1977 C C . ASP B 1 127 ? 17.016 -9.789 -2.623 1 98.81 127 ASP B C 1
ATOM 1979 O O . ASP B 1 127 ? 16.141 -9.805 -3.486 1 98.81 127 ASP B O 1
ATOM 1983 N N . ILE B 1 128 ? 16.781 -9.719 -1.306 1 98.94 128 ILE B N 1
ATOM 1984 C CA . ILE B 1 128 ? 15.414 -9.531 -0.838 1 98.94 128 ILE B CA 1
ATOM 1985 C C . ILE B 1 128 ? 15.07 -8.047 -0.824 1 98.94 128 ILE B C 1
ATOM 1987 O O . ILE B 1 128 ? 15.758 -7.25 -0.182 1 98.94 128 ILE B O 1
ATOM 1991 N N . VAL B 1 129 ? 14.016 -7.699 -1.553 1 98.94 129 VAL B N 1
ATOM 1992 C CA . VAL B 1 129 ? 13.531 -6.324 -1.624 1 98.94 129 VAL B CA 1
ATOM 1993 C C . VAL B 1 129 ? 12.57 -6.051 -0.472 1 98.94 129 VAL B C 1
ATOM 1995 O O . VAL B 1 129 ? 12.648 -5.008 0.179 1 98.94 129 VAL B O 1
ATOM 1998 N N . ALA B 1 130 ? 11.672 -6.996 -0.178 1 98.94 130 ALA B N 1
ATOM 1999 C CA . ALA B 1 130 ? 10.695 -6.848 0.9 1 98.94 130 ALA B CA 1
ATOM 2000 C C . ALA B 1 130 ? 10.094 -8.195 1.288 1 98.94 130 ALA B C 1
ATOM 2002 O O . ALA B 1 130 ? 10.094 -9.133 0.487 1 98.94 130 ALA B O 1
ATOM 2003 N N . LEU B 1 131 ? 9.633 -8.258 2.5 1 98.94 131 LEU B N 1
ATOM 2004 C CA . LEU B 1 131 ? 8.859 -9.375 3.025 1 98.94 131 LEU B CA 1
ATOM 2005 C C . LEU B 1 131 ? 7.469 -8.914 3.457 1 98.94 131 LEU B C 1
ATOM 2007 O O . LEU B 1 131 ? 7.316 -7.828 4.02 1 98.94 131 LEU B O 1
ATOM 2011 N N . GLY B 1 132 ? 6.48 -9.797 3.207 1 98.94 132 GLY B N 1
ATOM 2012 C CA . GLY B 1 132 ? 5.117 -9.492 3.605 1 98.94 132 GLY B CA 1
ATOM 2013 C C . GLY B 1 132 ? 4.461 -10.602 4.402 1 98.94 132 GLY B C 1
ATOM 2014 O O . GLY B 1 132 ? 4.676 -11.781 4.121 1 98.94 132 GLY B O 1
ATOM 2015 N N . GLN B 1 133 ? 3.734 -10.258 5.352 1 98.94 133 GLN B N 1
ATOM 2016 C CA . GLN B 1 133 ? 2.762 -11.109 6.035 1 98.94 133 GLN B CA 1
ATOM 2017 C C . GLN B 1 133 ? 1.351 -10.539 5.906 1 98.94 133 GLN B C 1
ATOM 2019 O O . GLN B 1 133 ? 1.132 -9.344 6.137 1 98.94 133 GLN B O 1
ATOM 2024 N N . HIS B 1 134 ? 0.475 -11.375 5.504 1 98.94 134 HIS B N 1
ATOM 2025 C CA . HIS B 1 134 ? -0.874 -10.922 5.18 1 98.94 134 HIS B CA 1
ATOM 2026 C C . HIS B 1 134 ? -1.925 -11.859 5.77 1 98.94 134 HIS B C 1
ATOM 2028 O O . HIS B 1 134 ? -1.903 -13.062 5.516 1 98.94 134 HIS B O 1
ATOM 2034 N N . THR B 1 135 ? -2.752 -11.328 6.625 1 98.81 135 THR B N 1
ATOM 2035 C CA . THR B 1 135 ? -3.926 -12.047 7.109 1 98.81 135 THR B CA 1
ATOM 2036 C C . THR B 1 135 ? -5.184 -11.586 6.375 1 98.81 135 THR B C 1
ATOM 2038 O O . THR B 1 135 ? -5.461 -10.391 6.297 1 98.81 135 THR B O 1
ATOM 2041 N N . LYS B 1 136 ? -5.887 -12.523 5.863 1 98 136 LYS B N 1
ATOM 2042 C CA . LYS B 1 136 ? -7.09 -12.203 5.105 1 98 136 LYS B CA 1
ATOM 2043 C C . LYS B 1 136 ? -8.305 -12.953 5.652 1 98 136 LYS B C 1
ATOM 2045 O O . LYS B 1 136 ? -8.195 -14.117 6.043 1 98 136 LYS B O 1
ATOM 2050 N N . TYR B 1 137 ? -9.414 -12.234 5.633 1 96.81 137 TYR B N 1
ATOM 2051 C CA . TYR B 1 137 ? -10.719 -12.82 5.91 1 96.81 137 TYR B CA 1
ATOM 2052 C C . TYR B 1 137 ? -11.414 -13.242 4.617 1 96.81 137 TYR B C 1
ATOM 2054 O O . TYR B 1 137 ? -11.391 -12.508 3.627 1 96.81 137 TYR B O 1
ATOM 2062 N N . PHE B 1 138 ? -11.992 -14.492 4.582 1 88.75 138 PHE B N 1
ATOM 2063 C CA . PHE B 1 138 ? -12.758 -14.914 3.414 1 88.75 138 PHE B CA 1
ATOM 2064 C C . PHE B 1 138 ? -14.008 -15.688 3.832 1 88.75 138 PHE B C 1
ATOM 2066 O O . PHE B 1 138 ? -14.055 -16.25 4.93 1 88.75 138 PHE B O 1
ATOM 2073 N N . ILE B 1 139 ? -15.062 -15.367 3.178 1 73.56 139 ILE B N 1
ATOM 2074 C CA . ILE B 1 139 ? -16.297 -16.094 3.447 1 73.56 139 ILE B CA 1
ATOM 2075 C C . ILE B 1 139 ? -16.484 -17.203 2.422 1 73.56 139 ILE B C 1
ATOM 2077 O O . ILE B 1 139 ? -16.156 -17.047 1.248 1 73.56 139 ILE B O 1
#

Foldseek 3Di:
DQDADPLLVVVLVVQCPDPDPSVLCVQWAWDHEAQLKTKIKHADDPSQADPVQWGDPVSVQVCFLQRNLSSVCRNPPSGSFDWDDKDKDFDDIHGGGWMKMKIKGFPDDDPFKTKMKMWIATPVRPGTGMIMITMGGDD/DPPLFVLLVVVLVVQCPDPDPSVLCVQWAWDDEAQLKTKIKGADDPSQADPVQWGDPVSVQVCLLQRSLSSVCRNPPVGSFDWDDKDKDFDDIHGGGWMKMKIKGFPDDDPFKTKMKMWIATPVRPGTGMIMITMGGDD